Protein AF-A0A524GWL9-F1 (afdb_monomer)

Nearest PDB structures (foldseek):
  6wgg-assembly1_3  TM=7.151E-01  e=1.276E+00  Saccharomyces cerevisiae
  6wgf-assembly1_3  TM=7.151E-01  e=1.345E+00  Saccharomyces cerevisiae
  8w0i-assembly1_5  TM=7.642E-01  e=2.171E+00  Homo sapiens
  6wgi-assembly1_3  TM=7.558E-01  e=2.171E+00  Saccharomyces cerevisiae

Structure (mmCIF, N/CA/C/O backbone):
data_AF-A0A524GWL9-F1
#
_entry.id   AF-A0A524GWL9-F1
#
loop_
_atom_site.group_PDB
_atom_site.id
_atom_site.type_symbol
_atom_site.label_atom_id
_atom_site.label_alt_id
_atom_site.label_comp_id
_atom_site.label_asym_id
_atom_site.label_entity_id
_atom_site.label_seq_id
_atom_site.pdbx_PDB_ins_code
_atom_site.Cartn_x
_atom_site.Cartn_y
_atom_site.Cartn_z
_atom_site.occupancy
_atom_site.B_iso_or_equiv
_atom_site.auth_seq_id
_atom_site.auth_comp_id
_atom_site.auth_asym_id
_atom_site.auth_atom_id
_atom_site.pdbx_PDB_model_num
ATOM 1 N N . ALA A 1 1 ? -15.960 -30.556 6.647 1.00 45.06 1 ALA A N 1
ATOM 2 C CA . ALA A 1 1 ? -14.842 -29.707 6.201 1.00 45.06 1 ALA A CA 1
ATOM 3 C C . ALA A 1 1 ? -13.946 -29.488 7.407 1.00 45.06 1 ALA A C 1
ATOM 5 O O . ALA A 1 1 ? -14.446 -29.008 8.416 1.00 45.06 1 ALA A O 1
ATOM 6 N N . GLY A 1 2 ? -12.706 -29.973 7.360 1.00 48.28 2 GLY A N 1
ATOM 7 C CA . GLY A 1 2 ? -11.729 -29.783 8.430 1.00 48.28 2 GLY A CA 1
ATOM 8 C C . GLY A 1 2 ? -10.770 -28.683 8.008 1.00 48.28 2 GLY A C 1
ATOM 9 O O . GLY A 1 2 ? -9.954 -28.924 7.128 1.00 48.28 2 GLY A O 1
ATOM 10 N N . GLY A 1 3 ? -10.935 -27.485 8.565 1.00 59.56 3 GLY A N 1
ATOM 11 C CA . GLY A 1 3 ? -9.922 -26.434 8.481 1.00 59.56 3 GLY A CA 1
ATOM 12 C C . GLY A 1 3 ? -8.894 -26.620 9.594 1.00 59.56 3 GLY A C 1
ATOM 13 O O . GLY A 1 3 ? -9.211 -27.194 10.641 1.00 59.56 3 GLY A O 1
ATOM 14 N N . ILE A 1 4 ? -7.668 -26.156 9.369 1.00 69.75 4 ILE A N 1
ATOM 15 C CA . ILE A 1 4 ? -6.637 -26.112 10.410 1.00 69.75 4 ILE A CA 1
ATOM 16 C C . ILE A 1 4 ? -6.851 -24.827 11.221 1.00 69.75 4 ILE A C 1
ATOM 18 O O . ILE A 1 4 ? -7.102 -23.763 10.660 1.00 69.75 4 ILE A O 1
ATOM 22 N N . ALA A 1 5 ? -6.793 -24.922 12.551 1.00 75.00 5 ALA A N 1
ATOM 23 C CA . ALA A 1 5 ? -7.019 -23.764 13.417 1.00 75.00 5 ALA A CA 1
ATOM 24 C C . ALA A 1 5 ? -5.865 -22.747 13.353 1.00 75.00 5 ALA A C 1
ATOM 26 O O . ALA A 1 5 ? -6.117 -21.552 13.421 1.00 75.00 5 ALA A O 1
ATOM 27 N N . GLY A 1 6 ? -4.623 -23.205 13.179 1.00 75.75 6 GLY A N 1
ATOM 28 C CA . GLY A 1 6 ? -3.481 -22.325 12.954 1.00 75.75 6 GLY A CA 1
ATOM 29 C C . GLY A 1 6 ? -2.176 -23.070 12.674 1.00 75.75 6 GLY A C 1
ATOM 30 O O . GLY A 1 6 ? -2.097 -24.281 12.902 1.00 75.75 6 GLY A O 1
ATOM 31 N N . ILE A 1 7 ? -1.175 -22.341 12.181 1.00 76.12 7 ILE A N 1
ATOM 32 C CA . ILE A 1 7 ? 0.220 -22.783 12.022 1.00 76.12 7 ILE A CA 1
ATOM 33 C C . ILE A 1 7 ? 1.121 -21.815 12.794 1.00 76.12 7 ILE A C 1
ATOM 35 O O . ILE A 1 7 ? 0.947 -20.612 12.654 1.00 76.12 7 ILE A O 1
ATOM 39 N N . ASP A 1 8 ? 2.078 -22.350 13.554 1.00 82.56 8 ASP A N 1
ATOM 40 C CA . ASP A 1 8 ? 3.197 -21.612 14.156 1.00 82.56 8 ASP A CA 1
ATOM 41 C C . ASP A 1 8 ? 4.505 -22.216 13.616 1.00 82.56 8 ASP A C 1
ATOM 43 O O . ASP A 1 8 ? 4.741 -23.423 13.776 1.00 82.56 8 ASP A O 1
ATOM 47 N N . ALA A 1 9 ? 5.307 -21.428 12.895 1.00 71.25 9 ALA A N 1
ATOM 48 C CA . ALA A 1 9 ? 6.538 -21.908 12.267 1.00 71.25 9 ALA A CA 1
ATOM 49 C C . ALA A 1 9 ? 7.628 -20.831 12.149 1.00 71.25 9 ALA A C 1
ATOM 51 O O . ALA A 1 9 ? 7.369 -19.697 11.772 1.00 71.25 9 ALA A O 1
ATOM 52 N N . GLY A 1 10 ? 8.898 -21.201 12.353 1.00 77.75 10 GLY A N 1
ATOM 53 C CA . GLY A 1 10 ? 10.014 -20.268 12.181 1.00 77.75 10 GLY A CA 1
ATOM 54 C C . GLY A 1 10 ? 11.280 -20.897 11.610 1.00 77.75 10 GLY A C 1
ATOM 55 O O . GLY A 1 10 ? 11.575 -22.065 11.866 1.00 77.75 10 GLY A O 1
ATOM 56 N N . GLY A 1 11 ? 12.035 -20.117 10.831 1.00 67.25 11 GLY A N 1
ATOM 57 C CA . GLY A 1 11 ? 13.330 -20.521 10.270 1.00 67.25 11 GLY A CA 1
ATOM 58 C C . GLY A 1 11 ? 13.252 -21.620 9.206 1.00 67.25 11 GLY A C 1
ATOM 59 O O . GLY A 1 11 ? 14.160 -22.446 9.107 1.00 67.25 11 GLY A O 1
ATOM 60 N N . ILE A 1 12 ? 12.170 -21.661 8.426 1.00 66.56 12 ILE A N 1
ATOM 61 C CA . ILE A 1 12 ? 11.964 -22.643 7.353 1.00 66.56 12 ILE A CA 1
ATOM 62 C C . ILE A 1 12 ? 11.965 -21.974 5.976 1.00 66.56 12 ILE A C 1
ATOM 64 O O . ILE A 1 12 ? 11.707 -20.782 5.837 1.00 66.56 12 ILE A O 1
ATOM 68 N N . ALA A 1 13 ? 12.271 -22.753 4.936 1.00 68.56 13 ALA A N 1
ATOM 69 C CA . ALA A 1 13 ? 12.365 -22.232 3.572 1.00 68.56 13 ALA A CA 1
ATOM 70 C C . ALA A 1 13 ? 11.012 -21.738 3.033 1.00 68.56 13 ALA A C 1
ATOM 72 O O . ALA A 1 13 ? 10.976 -20.758 2.298 1.00 68.56 13 ALA A O 1
ATOM 73 N N . GLY A 1 14 ? 9.903 -22.370 3.419 1.00 67.12 14 GLY A N 1
ATOM 74 C CA . GLY A 1 14 ? 8.579 -21.869 3.078 1.00 67.12 14 GLY A CA 1
ATOM 75 C C . GLY A 1 14 ? 7.432 -22.653 3.699 1.00 67.12 14 GLY A C 1
ATOM 76 O O . GLY A 1 14 ? 7.650 -23.724 4.270 1.00 67.12 14 GLY A O 1
ATOM 77 N N . ILE A 1 15 ? 6.225 -22.102 3.581 1.00 68.94 15 ILE A N 1
ATOM 78 C CA . ILE A 1 15 ? 4.954 -22.705 4.013 1.00 68.94 15 ILE A CA 1
ATOM 79 C C . ILE A 1 15 ? 4.033 -22.789 2.793 1.00 68.94 15 ILE A C 1
ATOM 81 O O . ILE A 1 15 ? 3.910 -21.799 2.089 1.00 68.94 15 ILE A O 1
ATOM 85 N N . ASP A 1 16 ? 3.388 -23.936 2.568 1.00 74.56 16 ASP A N 1
ATOM 86 C CA . ASP A 1 16 ? 2.282 -24.105 1.609 1.00 74.56 16 ASP A CA 1
ATOM 87 C C . ASP A 1 16 ? 1.044 -24.577 2.390 1.00 74.56 16 ASP A C 1
ATOM 89 O O . ASP A 1 16 ? 1.072 -25.650 3.009 1.00 74.56 16 ASP A O 1
ATOM 93 N N . ALA A 1 17 ? -0.001 -23.745 2.465 1.00 68.38 17 ALA A N 1
ATOM 94 C CA . ALA A 1 17 ? -1.140 -23.979 3.353 1.00 68.38 17 ALA A CA 1
ATOM 95 C C . ALA A 1 17 ? -2.477 -23.401 2.851 1.00 68.38 17 ALA A C 1
ATOM 97 O O . ALA A 1 17 ? -2.569 -22.246 2.456 1.00 68.38 17 ALA A O 1
ATOM 98 N N . GLY A 1 18 ? -3.576 -24.159 2.967 1.00 71.44 18 GLY A N 1
ATOM 99 C CA . GLY A 1 18 ? -4.913 -23.686 2.583 1.00 71.44 18 GLY A CA 1
ATOM 100 C C . GLY A 1 18 ? -6.014 -23.988 3.600 1.00 71.44 18 GLY A C 1
ATOM 101 O O . GLY A 1 18 ? -5.996 -25.028 4.258 1.00 71.44 18 GLY A O 1
ATOM 102 N N . GLY A 1 19 ? -6.997 -23.089 3.716 1.00 65.12 19 GLY A N 1
ATOM 103 C CA . GLY A 1 19 ? -8.165 -23.248 4.590 1.00 65.12 19 GLY A CA 1
ATOM 104 C C . GLY A 1 19 ? -7.829 -23.197 6.083 1.00 65.12 19 GLY A C 1
ATOM 105 O O . GLY A 1 19 ? -8.310 -24.036 6.854 1.00 65.12 19 GLY A O 1
ATOM 106 N N . ILE A 1 20 ? -6.984 -22.244 6.482 1.00 67.31 20 ILE A N 1
ATOM 107 C CA . ILE A 1 20 ? -6.494 -22.082 7.859 1.00 67.31 20 ILE A CA 1
ATOM 108 C C . ILE A 1 20 ? -7.018 -20.776 8.455 1.00 67.31 20 ILE A C 1
ATOM 110 O O . ILE A 1 20 ? -7.105 -19.767 7.763 1.00 67.31 20 ILE A O 1
ATOM 114 N N . ALA A 1 21 ? -7.367 -20.765 9.743 1.00 64.25 21 ALA A N 1
ATOM 115 C CA . ALA A 1 21 ? -7.807 -19.522 10.381 1.00 64.25 21 ALA A CA 1
ATOM 116 C C . ALA A 1 21 ? -6.659 -18.507 10.563 1.00 64.25 21 ALA A C 1
ATOM 118 O O . ALA A 1 21 ? -6.892 -17.321 10.368 1.00 64.25 21 ALA A O 1
ATOM 119 N N . GLY A 1 22 ? -5.427 -18.945 10.849 1.00 64.19 22 GLY A N 1
ATOM 120 C CA . GLY A 1 22 ? -4.265 -18.053 10.826 1.00 64.19 22 GLY A CA 1
ATOM 121 C C . GLY A 1 22 ? -2.897 -18.739 10.737 1.00 64.19 22 GLY A C 1
ATOM 122 O O . GLY A 1 22 ? -2.769 -19.925 11.039 1.00 64.19 22 GLY A O 1
ATOM 123 N N . ILE A 1 23 ? -1.874 -17.991 10.322 1.00 68.50 23 ILE A N 1
ATOM 124 C CA . ILE A 1 23 ? -0.456 -18.388 10.382 1.00 68.50 23 ILE A CA 1
ATOM 125 C C . ILE A 1 23 ? 0.282 -17.364 11.245 1.00 68.50 23 ILE A C 1
ATOM 127 O O . ILE A 1 23 ? 0.113 -16.178 11.010 1.00 68.50 23 ILE A O 1
ATOM 131 N N . ASP A 1 24 ? 1.093 -17.818 12.193 1.00 70.94 24 ASP A N 1
ATOM 132 C CA . ASP A 1 24 ? 2.118 -17.025 12.877 1.00 70.94 24 ASP A CA 1
ATOM 133 C C . ASP A 1 24 ? 3.487 -17.577 12.453 1.00 70.94 24 ASP A C 1
ATOM 135 O O . ASP A 1 24 ? 3.746 -18.778 12.595 1.00 70.94 24 ASP A O 1
ATOM 139 N N . ALA A 1 25 ? 4.332 -16.764 11.816 1.00 67.12 25 ALA A N 1
ATOM 140 C CA . ALA A 1 25 ? 5.608 -17.247 11.316 1.00 67.12 25 ALA A CA 1
ATOM 141 C C . ALA A 1 25 ? 6.761 -16.236 11.341 1.00 67.12 25 ALA A C 1
ATOM 143 O O . ALA A 1 25 ? 6.595 -15.046 11.112 1.00 67.12 25 ALA A O 1
ATOM 144 N N . GLY A 1 26 ? 7.988 -16.720 11.559 1.00 64.31 26 GLY A N 1
ATOM 145 C CA . GLY A 1 26 ? 9.185 -15.873 11.664 1.00 64.31 26 GLY A CA 1
ATOM 146 C C . GLY A 1 26 ? 10.377 -16.367 10.842 1.00 64.31 26 GLY A C 1
ATOM 147 O O . GLY A 1 26 ? 10.786 -17.520 10.958 1.00 64.31 26 GLY A O 1
ATOM 148 N N . GLY A 1 27 ? 10.997 -15.498 10.042 1.00 53.97 27 GLY A N 1
ATOM 149 C CA . GLY A 1 27 ? 12.204 -15.820 9.273 1.00 53.97 27 GLY A CA 1
ATOM 150 C C . GLY A 1 27 ? 11.964 -16.880 8.196 1.00 53.97 27 GLY A C 1
ATOM 151 O O . GLY A 1 27 ? 12.718 -17.851 8.102 1.00 53.97 27 GLY A O 1
ATOM 152 N N . ILE A 1 28 ? 10.888 -16.718 7.425 1.00 60.03 28 ILE A N 1
ATOM 153 C CA . ILE A 1 28 ? 10.483 -17.618 6.337 1.00 60.03 28 ILE A CA 1
ATOM 154 C C . ILE A 1 28 ? 10.878 -16.998 4.993 1.00 60.03 28 ILE A C 1
ATOM 156 O O . ILE A 1 28 ? 10.664 -15.807 4.780 1.00 60.03 28 ILE A O 1
ATOM 160 N N . ALA A 1 29 ? 11.409 -17.778 4.046 1.00 51.50 29 ALA A N 1
ATOM 161 C CA . ALA A 1 29 ? 11.727 -17.216 2.726 1.00 51.50 29 ALA A CA 1
ATOM 162 C C . ALA A 1 29 ? 10.469 -16.962 1.870 1.00 51.50 29 ALA A C 1
ATOM 164 O O . ALA A 1 29 ? 10.445 -15.992 1.115 1.00 51.50 29 ALA A O 1
ATOM 165 N N . GLY A 1 30 ? 9.414 -17.772 2.018 1.00 57.38 30 GLY A N 1
ATOM 166 C CA . GLY A 1 30 ? 8.109 -17.481 1.422 1.0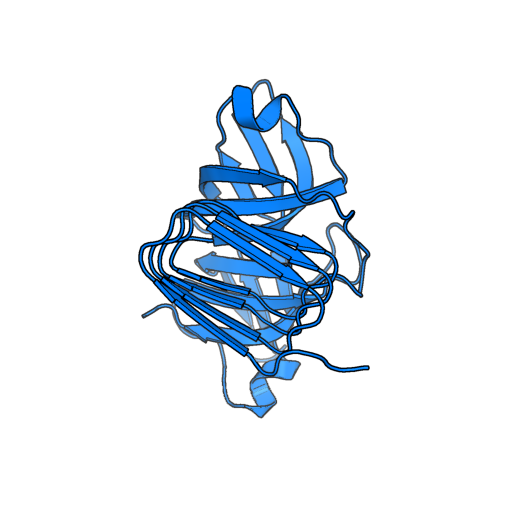0 57.38 30 GLY A CA 1
ATOM 167 C C . GLY A 1 30 ? 6.919 -18.250 2.013 1.00 57.38 30 GLY A C 1
ATOM 168 O O . GLY A 1 30 ? 7.082 -19.363 2.506 1.00 57.38 30 GLY A O 1
ATOM 169 N N . ILE A 1 31 ? 5.717 -17.680 1.944 1.00 62.72 31 ILE A N 1
ATOM 170 C CA . ILE A 1 31 ? 4.451 -18.380 2.236 1.00 62.72 31 ILE A CA 1
ATOM 171 C C . ILE A 1 31 ? 3.621 -18.439 0.951 1.00 62.72 31 ILE A C 1
ATOM 173 O O . ILE A 1 31 ? 3.399 -17.392 0.359 1.00 62.72 31 ILE A O 1
ATOM 177 N N . ASP A 1 32 ? 3.167 -19.626 0.549 1.00 64.19 32 ASP A N 1
ATOM 178 C CA . ASP A 1 32 ? 2.094 -19.847 -0.428 1.00 64.19 32 ASP A CA 1
ATOM 179 C C . ASP A 1 32 ? 0.817 -20.252 0.331 1.00 64.19 32 ASP A C 1
ATOM 181 O O . ASP A 1 32 ? 0.823 -21.243 1.069 1.00 64.19 32 ASP A O 1
ATOM 185 N N . ALA A 1 33 ? -0.259 -19.463 0.255 1.00 63.00 33 ALA A N 1
ATOM 186 C CA . ALA A 1 33 ? -1.454 -19.743 1.046 1.00 63.00 33 ALA A CA 1
ATOM 187 C C . ALA A 1 33 ? -2.809 -19.411 0.404 1.00 63.00 33 ALA A C 1
ATOM 189 O O . ALA A 1 33 ? -3.006 -18.363 -0.195 1.00 63.00 33 ALA A O 1
ATOM 190 N N . GLY A 1 34 ? -3.816 -20.270 0.604 1.00 59.28 34 GLY A N 1
ATOM 191 C CA . GLY A 1 34 ? -5.164 -20.100 0.037 1.00 59.28 34 GLY A CA 1
ATOM 192 C C . GLY A 1 34 ? -6.299 -20.129 1.068 1.00 59.28 34 GLY A C 1
ATOM 193 O O . GLY A 1 34 ? -6.514 -21.140 1.729 1.00 59.28 34 GLY A O 1
ATOM 194 N N . GLY A 1 35 ? -7.097 -19.066 1.164 1.00 53.53 35 GLY A N 1
ATOM 195 C CA . GLY A 1 35 ? -8.269 -18.973 2.040 1.00 53.53 35 GLY A CA 1
ATOM 196 C C . GLY A 1 35 ? -7.895 -18.915 3.519 1.00 53.53 35 GLY A C 1
ATOM 197 O O . GLY A 1 35 ? -8.372 -19.744 4.298 1.00 53.53 35 GLY A O 1
ATOM 198 N N . ILE A 1 36 ? -7.017 -17.976 3.883 1.00 59.44 36 ILE A N 1
ATOM 199 C CA . ILE A 1 36 ? -6.520 -17.797 5.251 1.00 59.44 36 ILE A CA 1
ATOM 200 C C . ILE A 1 36 ? -7.107 -16.541 5.893 1.00 59.44 36 ILE A C 1
ATOM 202 O O . ILE A 1 36 ? -7.117 -15.481 5.287 1.00 59.44 36 ILE A O 1
ATOM 206 N N . ALA A 1 37 ? -7.598 -16.626 7.130 1.00 50.38 37 ALA A N 1
ATOM 207 C CA . ALA A 1 37 ? -8.210 -15.462 7.779 1.00 50.38 37 ALA A CA 1
ATOM 208 C C . ALA A 1 37 ? -7.204 -14.490 8.430 1.00 50.38 37 ALA A C 1
ATOM 210 O O . ALA A 1 37 ? -7.637 -13.446 8.886 1.00 50.38 37 ALA A O 1
ATOM 211 N N . GLY A 1 38 ? -5.900 -14.791 8.451 1.00 56.06 38 GLY A N 1
ATOM 212 C CA . GLY A 1 38 ? -4.840 -13.845 8.825 1.00 56.06 38 GLY A CA 1
ATOM 213 C C . GLY A 1 38 ? -3.430 -14.458 8.823 1.00 56.06 38 GLY A C 1
ATOM 214 O O . GLY A 1 38 ? -3.274 -15.653 9.070 1.00 56.06 38 GLY A O 1
ATOM 215 N N . ILE A 1 39 ? -2.399 -13.660 8.543 1.00 61.34 39 ILE A N 1
ATOM 216 C CA . ILE A 1 39 ? -0.982 -14.037 8.687 1.00 61.34 39 ILE A CA 1
ATOM 217 C C . ILE A 1 39 ? -0.279 -13.001 9.570 1.00 61.34 39 ILE A C 1
ATOM 219 O O . ILE A 1 39 ? -0.293 -11.824 9.227 1.00 61.34 39 ILE A O 1
ATOM 223 N N . ASP A 1 40 ? 0.354 -13.444 10.653 1.00 61.09 40 ASP A N 1
ATOM 224 C CA . ASP A 1 40 ? 1.369 -12.712 11.417 1.00 61.09 40 ASP A CA 1
ATOM 225 C C . ASP A 1 40 ? 2.754 -13.260 11.027 1.00 61.09 40 ASP A C 1
ATOM 227 O O . ASP A 1 40 ? 2.962 -14.472 10.975 1.00 61.09 40 ASP A O 1
ATOM 231 N N . ALA A 1 41 ? 3.667 -12.391 10.603 1.00 61.03 41 ALA A N 1
ATOM 232 C CA . ALA A 1 41 ? 4.843 -12.758 9.824 1.00 61.03 41 ALA A CA 1
ATOM 233 C C . ALA A 1 41 ? 6.063 -11.852 10.079 1.00 61.03 41 ALA A C 1
ATOM 235 O O . ALA A 1 41 ? 6.247 -10.823 9.435 1.00 61.03 41 ALA A O 1
ATOM 236 N N . GLY A 1 42 ? 7.001 -12.246 10.937 1.00 56.28 42 GLY A N 1
ATOM 237 C CA . GLY A 1 42 ? 8.250 -11.500 11.136 1.00 56.28 42 GLY A CA 1
ATOM 238 C C . GLY A 1 42 ? 9.337 -11.854 10.114 1.00 56.28 42 GLY A C 1
ATOM 239 O O . GLY A 1 42 ? 9.824 -12.980 10.112 1.00 56.28 42 GLY A O 1
ATOM 240 N N . GLY A 1 43 ? 9.807 -10.907 9.292 1.00 50.41 43 GLY A N 1
ATOM 241 C CA . GLY A 1 43 ? 10.992 -11.104 8.442 1.00 50.41 43 GLY A CA 1
ATOM 242 C C . GLY A 1 43 ? 10.793 -12.122 7.316 1.00 50.41 43 GLY A C 1
ATOM 243 O O . GLY A 1 43 ? 11.629 -13.011 7.135 1.00 50.41 43 GLY A O 1
ATOM 244 N N . ILE A 1 44 ? 9.676 -12.014 6.591 1.00 55.41 44 ILE A N 1
ATOM 245 C CA . ILE A 1 44 ? 9.336 -12.896 5.467 1.00 55.41 44 ILE A CA 1
ATOM 246 C C . ILE A 1 44 ? 9.685 -12.242 4.131 1.00 55.41 44 ILE A C 1
ATOM 248 O O . ILE A 1 44 ? 9.219 -11.143 3.862 1.00 55.41 44 ILE A O 1
ATOM 252 N N . ALA A 1 45 ? 10.441 -12.946 3.276 1.00 44.72 45 ALA A N 1
ATOM 253 C CA . ALA A 1 45 ? 10.905 -12.428 1.982 1.00 44.72 45 ALA A CA 1
ATOM 254 C C . ALA A 1 45 ? 9.865 -12.512 0.838 1.00 44.72 45 ALA A C 1
ATOM 256 O O . ALA A 1 45 ? 10.088 -11.943 -0.233 1.00 44.72 45 ALA A O 1
ATOM 257 N N . GLY A 1 46 ? 8.700 -13.131 1.056 1.00 49.25 46 GLY A N 1
ATOM 258 C CA . GLY A 1 46 ? 7.562 -13.096 0.130 1.00 49.25 46 GLY A CA 1
ATOM 259 C C . GLY A 1 46 ? 6.314 -13.820 0.652 1.00 49.25 46 GLY A C 1
ATOM 260 O O . GLY A 1 46 ? 6.417 -14.809 1.368 1.00 49.25 46 GLY A O 1
ATOM 261 N N . ILE A 1 47 ? 5.123 -13.346 0.289 1.00 53.94 47 ILE A N 1
ATOM 262 C CA . ILE A 1 47 ? 3.846 -14.020 0.570 1.00 53.94 47 ILE A CA 1
ATOM 263 C C . ILE A 1 47 ? 3.075 -14.066 -0.753 1.00 53.94 47 ILE A C 1
ATOM 265 O O . ILE A 1 47 ? 2.701 -13.016 -1.267 1.00 53.94 47 ILE A O 1
ATOM 269 N N . ASP A 1 48 ? 2.870 -15.256 -1.312 1.00 54.78 48 ASP A N 1
ATOM 270 C CA . ASP A 1 48 ? 1.910 -15.516 -2.385 1.00 54.78 48 ASP A CA 1
ATOM 271 C 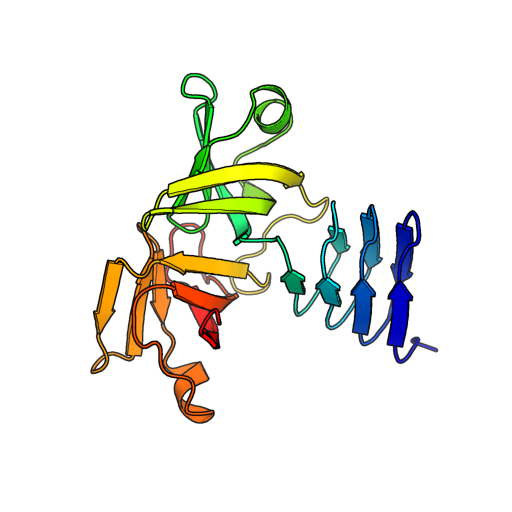C . ASP A 1 48 ? 0.647 -16.062 -1.726 1.00 54.78 48 ASP A C 1
ATOM 273 O O . ASP A 1 48 ? 0.676 -17.110 -1.091 1.00 54.78 48 ASP A O 1
ATOM 277 N N . ALA A 1 49 ? -0.457 -15.323 -1.763 1.00 54.72 49 A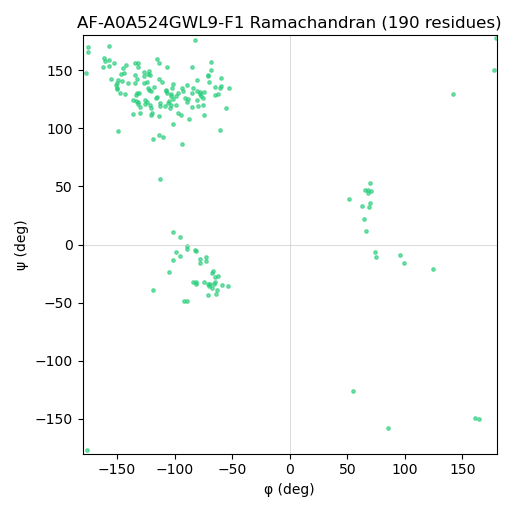LA A N 1
ATOM 278 C CA . ALA A 1 49 ? -1.658 -15.827 -1.127 1.00 54.72 49 ALA A CA 1
ATOM 279 C C . ALA A 1 49 ? -2.960 -15.369 -1.767 1.00 54.72 49 ALA A C 1
ATOM 281 O O . ALA A 1 49 ? -3.138 -14.203 -2.123 1.00 54.72 49 ALA A O 1
ATOM 282 N N . GLY A 1 50 ? -3.905 -16.303 -1.862 1.00 46.75 50 GLY A N 1
ATOM 283 C CA . GLY A 1 50 ? -5.262 -16.052 -2.317 1.00 46.75 50 GLY A CA 1
ATOM 284 C C . GLY A 1 50 ? -6.255 -15.999 -1.165 1.00 46.75 50 GLY A C 1
ATOM 285 O O . GLY A 1 50 ? -6.349 -16.936 -0.383 1.00 46.75 50 GLY A O 1
ATOM 286 N N . GLY A 1 51 ? -7.055 -14.933 -1.083 1.00 45.81 51 GLY A N 1
ATOM 287 C CA . GLY A 1 51 ? -8.164 -14.838 -0.127 1.00 45.81 51 GLY A CA 1
ATOM 288 C C . GLY A 1 51 ? -7.727 -14.687 1.331 1.00 45.81 51 GLY A C 1
ATOM 289 O O . GLY A 1 51 ? -8.264 -15.391 2.187 1.00 45.81 51 GLY A O 1
ATOM 290 N N . ILE A 1 52 ? -6.762 -13.796 1.591 1.00 52.41 52 ILE A N 1
ATOM 291 C CA . ILE A 1 52 ? -6.337 -13.438 2.949 1.00 52.41 52 ILE A CA 1
ATOM 292 C C . ILE A 1 52 ? -7.148 -12.268 3.517 1.00 52.41 52 ILE A C 1
ATOM 294 O O . ILE A 1 52 ? -7.390 -11.293 2.809 1.00 52.41 52 ILE A O 1
ATOM 298 N N . ALA A 1 53 ? -7.539 -12.375 4.791 1.00 42.53 53 ALA A N 1
ATOM 299 C CA . ALA A 1 53 ? -8.164 -11.309 5.583 1.00 42.53 53 ALA A CA 1
ATOM 300 C C . ALA A 1 53 ? -7.242 -10.837 6.733 1.00 42.53 53 ALA A C 1
ATOM 302 O O . ALA A 1 53 ? -7.607 -10.909 7.899 1.00 42.53 53 ALA A O 1
ATOM 303 N N . GLY A 1 54 ? -6.021 -10.412 6.408 1.00 47.69 54 GLY A N 1
ATOM 304 C CA . GLY A 1 54 ? -5.108 -9.743 7.340 1.00 47.69 54 GLY A CA 1
ATOM 305 C C . GLY A 1 54 ? -3.662 -10.178 7.138 1.00 47.69 54 GLY A C 1
ATOM 306 O O . GLY A 1 54 ? -3.379 -11.373 7.105 1.00 47.69 54 GLY A O 1
ATOM 307 N N . ILE A 1 55 ? -2.739 -9.222 7.016 1.00 53.75 55 ILE A N 1
ATOM 308 C CA . ILE A 1 55 ? -1.288 -9.466 7.018 1.00 53.75 55 ILE A CA 1
ATOM 309 C C . ILE A 1 55 ? -0.659 -8.506 8.028 1.00 53.75 55 ILE A C 1
ATOM 311 O O . ILE A 1 55 ? -0.747 -7.296 7.842 1.00 53.75 55 ILE A O 1
ATOM 315 N N . ASP A 1 56 ? -0.025 -9.041 9.065 1.00 54.34 56 ASP A N 1
ATOM 316 C CA . ASP A 1 56 ? 0.842 -8.324 9.999 1.00 54.34 56 ASP A CA 1
ATOM 317 C C . ASP A 1 56 ? 2.271 -8.809 9.733 1.00 54.34 56 ASP A C 1
ATOM 319 O O . ASP A 1 56 ? 2.652 -9.888 10.166 1.00 54.34 56 ASP A O 1
ATOM 323 N N . ALA A 1 57 ? 3.018 -8.114 8.868 1.00 54.12 57 ALA A N 1
ATOM 324 C CA . ALA A 1 57 ? 4.315 -8.597 8.401 1.00 54.12 57 ALA A CA 1
ATOM 325 C C . ALA A 1 57 ? 5.448 -7.624 8.734 1.00 54.12 57 ALA A C 1
ATOM 327 O O . ALA A 1 57 ? 5.568 -6.559 8.126 1.00 54.12 57 ALA A O 1
ATOM 328 N N . GLY A 1 58 ? 6.340 -8.022 9.644 1.00 54.22 58 GLY A N 1
ATOM 329 C CA . GLY A 1 58 ? 7.580 -7.308 9.927 1.00 54.22 58 GLY A CA 1
ATOM 330 C C . GLY A 1 58 ? 8.456 -7.245 8.675 1.00 54.22 58 GLY A C 1
ATOM 331 O O . GLY A 1 58 ? 9.143 -8.213 8.352 1.00 54.22 58 GLY A O 1
ATOM 332 N N . GLY A 1 59 ? 8.418 -6.114 7.966 1.00 66.69 59 GLY A N 1
ATOM 333 C CA . GLY A 1 59 ? 9.200 -5.845 6.754 1.00 66.69 59 GLY A CA 1
ATOM 334 C C . GLY A 1 59 ? 8.368 -5.450 5.532 1.00 66.69 59 GLY A C 1
ATOM 335 O O . GLY A 1 59 ? 8.901 -4.798 4.633 1.00 66.69 59 GLY A O 1
ATOM 336 N N . VAL A 1 60 ? 7.070 -5.773 5.501 1.00 78.06 60 VAL A N 1
ATOM 337 C CA . VAL A 1 60 ? 6.161 -5.235 4.480 1.00 78.06 60 VAL A CA 1
ATOM 338 C C . VAL A 1 60 ? 5.810 -3.808 4.881 1.00 78.06 60 VAL A C 1
ATOM 340 O O . VAL A 1 60 ? 5.424 -3.551 6.015 1.00 78.06 60 VAL A O 1
ATOM 343 N N . THR A 1 61 ? 5.958 -2.863 3.961 1.00 89.19 61 THR A N 1
ATOM 344 C CA . THR A 1 61 ? 5.592 -1.455 4.189 1.00 89.19 61 THR A CA 1
ATOM 345 C C . THR A 1 61 ? 4.295 -1.087 3.485 1.00 89.19 61 THR A C 1
ATOM 347 O O . THR A 1 61 ? 3.614 -0.155 3.898 1.00 89.19 61 THR A O 1
ATOM 350 N N . LEU A 1 62 ? 3.926 -1.824 2.438 1.00 92.06 62 LEU A N 1
ATOM 351 C CA . LEU A 1 62 ? 2.755 -1.550 1.617 1.00 92.06 62 LEU A CA 1
ATOM 352 C C . LEU A 1 62 ? 2.208 -2.859 1.051 1.00 92.06 62 LEU A C 1
ATOM 354 O O . LEU A 1 62 ? 2.970 -3.655 0.509 1.00 92.06 62 LEU A O 1
ATOM 358 N N . ALA A 1 63 ? 0.894 -3.055 1.108 1.00 92.62 63 ALA A N 1
ATOM 359 C CA . ALA A 1 63 ? 0.185 -4.037 0.298 1.00 92.62 63 ALA A CA 1
ATOM 360 C C . ALA A 1 63 ? -1.046 -3.386 -0.342 1.00 92.62 63 ALA A C 1
ATOM 362 O O . ALA A 1 63 ? -1.922 -2.866 0.353 1.00 92.62 63 ALA A O 1
ATOM 363 N N . GLY A 1 64 ? -1.119 -3.383 -1.669 1.00 93.88 64 GLY A N 1
ATOM 364 C CA . GLY A 1 64 ? -2.188 -2.694 -2.380 1.00 93.88 64 GLY A CA 1
ATOM 365 C C . GLY A 1 64 ? -2.090 -2.788 -3.898 1.00 93.88 64 GLY A C 1
ATOM 366 O O . GLY A 1 64 ? -1.156 -3.385 -4.431 1.00 93.88 64 GLY A O 1
ATOM 367 N N . PRO A 1 65 ? -3.064 -2.212 -4.620 1.00 95.31 65 PRO A N 1
ATOM 368 C CA . PRO A 1 65 ? -3.047 -2.205 -6.073 1.00 95.31 65 PRO A CA 1
ATOM 369 C C . PRO A 1 65 ? -1.967 -1.278 -6.638 1.00 95.31 65 PRO A C 1
ATOM 371 O O . PRO A 1 65 ? -1.718 -0.195 -6.102 1.00 95.31 65 PRO A O 1
ATOM 374 N N . VAL A 1 66 ? -1.381 -1.662 -7.767 1.00 95.75 66 VAL A N 1
ATOM 375 C CA . VAL A 1 66 ? -0.500 -0.807 -8.568 1.00 95.75 66 VAL A CA 1
ATOM 376 C C . VAL A 1 66 ? -1.348 0.216 -9.316 1.00 95.75 66 VAL A C 1
ATOM 378 O O . VAL A 1 66 ? -2.084 -0.137 -10.235 1.00 95.75 66 VAL A O 1
ATOM 381 N N . ASP A 1 67 ? -1.231 1.484 -8.933 1.00 95.50 67 ASP A N 1
ATOM 382 C CA . ASP A 1 67 ? -1.979 2.612 -9.494 1.00 95.50 67 ASP A CA 1
ATOM 383 C C . ASP A 1 67 ? -1.307 3.164 -10.773 1.00 95.50 67 ASP A C 1
ATOM 385 O O . ASP A 1 67 ? -1.980 3.640 -11.690 1.00 95.50 67 ASP A O 1
ATOM 389 N N . SER A 1 68 ? 0.026 3.107 -10.865 1.00 96.75 68 SER A N 1
ATOM 390 C CA . SER A 1 68 ? 0.792 3.586 -12.026 1.00 96.75 68 SER A CA 1
ATOM 391 C C . SER A 1 68 ? 2.164 2.917 -12.117 1.00 96.75 68 SER A C 1
ATOM 393 O O . SER A 1 68 ? 2.679 2.420 -11.122 1.00 96.75 68 SER A O 1
ATOM 395 N N . ILE A 1 69 ? 2.777 2.902 -13.304 1.00 97.94 69 ILE A N 1
ATOM 396 C CA . ILE A 1 69 ? 4.137 2.380 -13.501 1.00 97.94 69 ILE A CA 1
ATOM 397 C C . ILE A 1 69 ? 4.910 3.340 -14.401 1.00 97.94 69 ILE A C 1
ATOM 399 O O . ILE A 1 69 ? 4.502 3.591 -15.536 1.00 97.94 69 ILE A O 1
ATOM 403 N N . ASP A 1 70 ? 6.059 3.809 -13.925 1.00 97.69 70 ASP A N 1
ATOM 404 C CA . ASP A 1 70 ? 7.035 4.557 -14.707 1.00 97.69 70 ASP A CA 1
ATOM 405 C C . ASP A 1 70 ? 8.361 3.791 -14.740 1.00 97.69 70 ASP A C 1
ATOM 407 O O . ASP A 1 70 ? 9.254 3.949 -13.903 1.00 97.69 70 ASP A O 1
ATOM 411 N N . ARG A 1 71 ? 8.491 2.941 -15.761 1.00 96.19 71 ARG A N 1
ATOM 412 C CA . ARG A 1 71 ? 9.695 2.129 -15.972 1.00 96.19 71 ARG A CA 1
ATOM 413 C C . ARG A 1 71 ? 10.910 2.971 -16.336 1.00 96.19 71 ARG A C 1
ATOM 415 O O . ARG A 1 71 ? 12.026 2.529 -16.110 1.00 96.19 71 ARG A O 1
ATOM 422 N N . VAL A 1 72 ? 10.729 4.167 -16.896 1.00 96.06 72 VAL A N 1
ATOM 423 C CA . VAL A 1 72 ? 11.865 5.025 -17.260 1.00 96.06 72 VAL A CA 1
ATOM 424 C C . VAL A 1 72 ? 12.517 5.573 -15.996 1.00 96.06 72 VAL A C 1
ATOM 426 O O . VAL A 1 72 ? 13.739 5.538 -15.877 1.00 96.06 72 VAL A O 1
ATOM 429 N N . ASN A 1 73 ? 11.699 6.012 -15.038 1.00 96.81 73 ASN A N 1
ATOM 430 C CA . ASN A 1 73 ? 12.172 6.564 -13.772 1.00 96.81 73 ASN A CA 1
ATOM 431 C C . ASN A 1 73 ? 12.375 5.512 -12.667 1.00 96.81 73 ASN A C 1
ATOM 433 O O . ASN A 1 73 ? 12.836 5.863 -11.585 1.00 96.81 73 ASN A O 1
ATOM 437 N N . GLY A 1 74 ? 12.083 4.233 -12.930 1.00 97.38 74 GLY A N 1
ATOM 438 C CA . GLY A 1 74 ? 12.305 3.149 -11.969 1.00 97.38 74 GLY A CA 1
ATOM 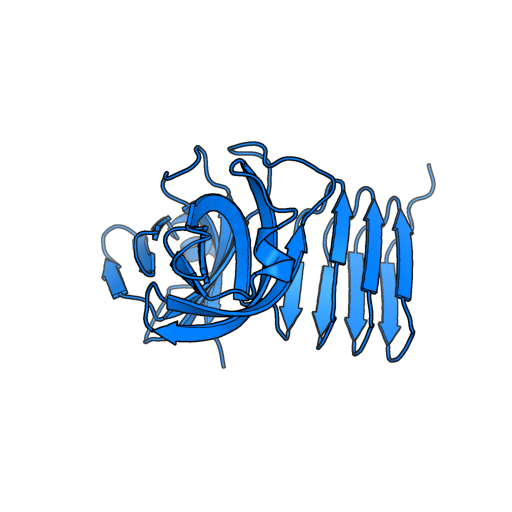439 C C . GLY A 1 74 ? 11.351 3.209 -10.776 1.00 97.38 74 GLY A C 1
ATOM 440 O O . GLY A 1 74 ? 11.748 2.918 -9.649 1.00 97.38 74 GLY A O 1
ATOM 441 N N . VAL A 1 75 ? 10.106 3.630 -11.008 1.00 98.06 75 VAL A N 1
ATOM 442 C CA . VAL A 1 75 ? 9.105 3.766 -9.946 1.00 98.06 75 VAL A CA 1
ATOM 443 C C . VAL A 1 75 ? 7.758 3.181 -10.350 1.00 98.06 75 VAL A C 1
ATOM 445 O O . VAL A 1 75 ? 7.409 3.117 -11.530 1.00 98.06 75 VAL A O 1
ATOM 448 N N . PHE A 1 76 ? 6.963 2.805 -9.357 1.00 98.19 76 PHE A N 1
ATOM 449 C CA . PHE A 1 76 ? 5.534 2.561 -9.522 1.00 98.19 76 PHE A CA 1
ATOM 450 C C . PHE A 1 76 ? 4.748 3.279 -8.424 1.00 98.19 76 PHE A C 1
ATOM 452 O O . PHE A 1 76 ? 5.267 3.551 -7.342 1.00 98.19 76 PHE A O 1
ATOM 459 N N . GLY A 1 77 ? 3.505 3.633 -8.727 1.00 97.81 77 GLY A N 1
ATOM 460 C CA . GLY A 1 77 ? 2.571 4.211 -7.774 1.00 97.81 77 GLY A CA 1
ATOM 461 C C . GLY A 1 77 ? 1.716 3.124 -7.138 1.00 97.81 77 GLY A C 1
ATOM 462 O O . GLY A 1 77 ? 1.192 2.265 -7.846 1.00 97.81 77 GLY A O 1
ATOM 463 N N . SER A 1 78 ? 1.539 3.167 -5.823 1.00 96.88 78 SER A N 1
ATOM 464 C CA . SER A 1 78 ? 0.564 2.328 -5.124 1.00 96.88 78 SER A CA 1
ATOM 465 C C . SER A 1 78 ? 0.155 2.974 -3.815 1.00 96.88 78 SER A C 1
ATOM 467 O O . SER A 1 78 ? 0.988 3.570 -3.137 1.00 96.88 78 SER A O 1
ATOM 469 N N . MET A 1 79 ? -1.123 2.863 -3.447 1.00 96.38 79 MET A N 1
ATOM 470 C CA . MET A 1 79 ? -1.632 3.356 -2.161 1.00 96.38 79 MET A CA 1
ATOM 471 C C . MET A 1 79 ? -1.233 4.819 -1.905 1.00 96.38 79 MET A C 1
ATOM 473 O O . MET A 1 79 ? -0.843 5.179 -0.799 1.00 96.38 79 MET A O 1
ATOM 477 N N . GLY A 1 80 ? -1.270 5.657 -2.949 1.00 96.38 80 GLY A N 1
ATOM 478 C CA . GLY A 1 80 ? -0.872 7.070 -2.881 1.00 96.38 80 GLY A CA 1
ATOM 479 C C . GLY A 1 80 ? 0.618 7.324 -2.604 1.00 96.38 80 GLY A C 1
ATOM 480 O O . GLY A 1 80 ? 0.993 8.456 -2.306 1.00 96.38 80 GLY A O 1
ATOM 481 N N . GLN A 1 81 ? 1.457 6.290 -2.680 1.00 97.69 81 GLN A N 1
ATOM 482 C CA . GLN A 1 81 ? 2.909 6.367 -2.547 1.00 97.69 81 GLN A CA 1
ATOM 483 C C . GLN A 1 81 ? 3.579 6.176 -3.906 1.00 97.69 81 GLN A C 1
ATOM 485 O O . GLN A 1 81 ? 3.068 5.471 -4.778 1.00 97.69 81 GLN A O 1
ATOM 490 N N . ILE A 1 82 ? 4.765 6.754 -4.049 1.00 97.88 82 ILE A N 1
ATOM 491 C CA . ILE A 1 82 ? 5.720 6.467 -5.111 1.00 97.88 82 ILE A CA 1
ATOM 492 C C . ILE A 1 82 ? 6.765 5.509 -4.541 1.00 97.88 82 ILE A C 1
ATOM 494 O O . ILE A 1 82 ? 7.473 5.827 -3.582 1.00 97.88 82 ILE A O 1
ATOM 498 N N . VAL A 1 83 ? 6.867 4.332 -5.145 1.00 98.19 83 VAL A N 1
ATOM 499 C CA . VAL A 1 83 ? 7.774 3.268 -4.727 1.00 98.19 83 VA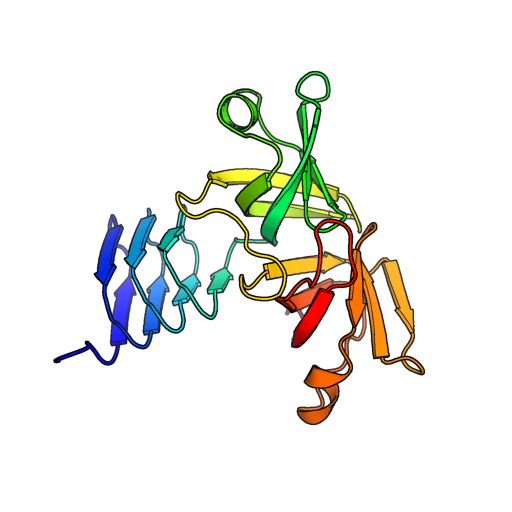L A CA 1
ATOM 500 C C . VAL A 1 83 ? 8.908 3.156 -5.738 1.00 98.19 83 VAL A C 1
ATOM 502 O O . VAL A 1 83 ? 8.673 2.884 -6.915 1.00 98.19 83 VAL A O 1
ATOM 505 N N . MET A 1 84 ? 10.143 3.361 -5.282 1.00 98.31 84 MET A N 1
ATOM 506 C CA . MET A 1 84 ? 11.350 3.113 -6.072 1.00 98.31 84 MET A CA 1
ATOM 507 C C . MET A 1 84 ? 11.615 1.613 -6.146 1.00 98.31 84 MET A C 1
ATOM 509 O O . MET A 1 84 ? 11.708 0.959 -5.109 1.00 98.31 84 MET A O 1
ATOM 513 N N . ALA A 1 85 ? 11.751 1.075 -7.357 1.00 96.38 85 ALA A N 1
ATOM 514 C CA . ALA A 1 85 ? 11.936 -0.351 -7.597 1.00 96.38 85 ALA A CA 1
ATOM 515 C C . ALA A 1 85 ? 12.915 -0.608 -8.752 1.00 96.38 85 ALA A C 1
ATOM 517 O O . ALA A 1 85 ? 13.093 0.213 -9.654 1.00 96.38 85 ALA A O 1
ATOM 518 N N . SER A 1 86 ? 13.560 -1.775 -8.737 1.00 95.12 86 SER A N 1
ATOM 519 C CA . SER A 1 86 ? 14.471 -2.176 -9.815 1.00 95.12 86 SER A CA 1
ATOM 520 C C . SER A 1 86 ? 13.724 -2.448 -11.130 1.00 95.12 86 SER A C 1
ATOM 522 O O . SER A 1 86 ? 12.541 -2.786 -11.134 1.00 95.12 86 SER A O 1
ATOM 524 N N . GLN A 1 87 ? 14.429 -2.364 -12.263 1.00 94.12 87 GLN A N 1
ATOM 525 C CA . GLN A 1 87 ? 13.841 -2.665 -13.577 1.00 94.12 87 GLN A CA 1
ATOM 526 C C . GLN A 1 87 ? 13.293 -4.090 -13.668 1.00 94.12 87 GLN A C 1
ATOM 528 O O . GLN A 1 87 ? 12.254 -4.307 -14.288 1.00 94.12 87 GLN A O 1
ATOM 533 N N . ASP A 1 88 ? 13.956 -5.043 -13.013 1.00 92.75 88 ASP A N 1
ATOM 534 C CA . ASP A 1 88 ? 13.522 -6.437 -13.002 1.00 92.75 88 ASP A CA 1
ATOM 535 C C . ASP A 1 88 ? 12.164 -6.580 -12.304 1.00 92.75 88 ASP A C 1
ATOM 537 O O . ASP A 1 88 ? 11.265 -7.216 -12.852 1.00 92.75 88 ASP A O 1
ATOM 541 N N . MET A 1 89 ? 11.960 -5.898 -11.169 1.00 93.06 89 MET A N 1
ATOM 542 C CA . MET A 1 89 ? 10.667 -5.870 -10.464 1.00 93.06 89 MET A CA 1
ATOM 543 C C . MET A 1 89 ? 9.557 -5.233 -11.311 1.00 93.06 89 MET A C 1
ATOM 545 O O . MET A 1 89 ? 8.422 -5.699 -11.309 1.00 93.06 89 MET A O 1
ATOM 549 N N . LEU A 1 90 ? 9.873 -4.171 -12.057 1.00 95.81 90 LEU A N 1
ATOM 550 C CA . LEU A 1 90 ? 8.900 -3.458 -12.893 1.00 95.81 90 LEU A CA 1
ATOM 551 C C . LEU A 1 90 ? 8.589 -4.176 -14.217 1.00 95.81 90 LEU A C 1
ATOM 553 O O . LEU A 1 90 ? 7.619 -3.828 -14.903 1.00 95.81 90 LEU A O 1
ATOM 557 N N . SER A 1 91 ? 9.426 -5.135 -14.619 1.00 92.06 91 SER A N 1
ATOM 558 C CA . SER A 1 91 ? 9.331 -5.800 -15.922 1.00 92.06 91 SER A CA 1
ATOM 559 C C . SER A 1 91 ? 8.082 -6.676 -16.050 1.00 92.06 91 SER A C 1
ATOM 561 O O . SER A 1 91 ? 7.450 -6.678 -17.106 1.00 92.06 91 SER A O 1
ATOM 563 N N . SER A 1 92 ? 7.695 -7.360 -14.970 1.00 84.44 92 SER A N 1
ATOM 564 C CA . SER A 1 92 ? 6.527 -8.246 -14.907 1.00 84.44 92 SER A CA 1
ATOM 565 C C . SER A 1 92 ? 5.262 -7.571 -14.368 1.00 84.44 92 SER A C 1
ATOM 567 O O . SER A 1 92 ? 4.188 -8.155 -14.461 1.00 84.44 92 SER A O 1
ATOM 569 N N . MET A 1 93 ? 5.374 -6.355 -13.829 1.00 93.19 93 MET A N 1
ATOM 570 C CA . MET A 1 93 ? 4.278 -5.646 -13.165 1.00 93.19 93 MET A CA 1
ATOM 571 C C . MET A 1 93 ? 3.327 -4.965 -14.159 1.00 93.19 93 MET A C 1
ATOM 573 O O . MET A 1 93 ? 3.760 -4.351 -15.140 1.00 93.19 93 MET A O 1
ATOM 577 N N . THR A 1 94 ? 2.032 -4.991 -13.860 1.00 93.75 94 THR A N 1
ATOM 578 C CA . THR A 1 94 ? 0.956 -4.324 -14.600 1.00 93.75 94 THR A CA 1
ATOM 579 C C . THR A 1 94 ? 0.120 -3.441 -13.669 1.00 93.75 94 THR A C 1
ATOM 581 O O . THR A 1 94 ? -0.032 -3.713 -12.482 1.00 93.75 94 THR A O 1
ATOM 584 N N . VAL A 1 95 ? -0.428 -2.340 -14.196 1.00 93.69 95 VAL A N 1
ATOM 585 C CA . VAL A 1 95 ? -1.384 -1.506 -13.445 1.00 93.69 95 VAL A CA 1
ATOM 586 C C . VAL A 1 95 ? -2.627 -2.340 -13.129 1.00 93.69 95 VAL A C 1
ATOM 588 O O . VAL A 1 95 ? -3.202 -2.949 -14.030 1.00 93.69 95 VAL A O 1
ATOM 591 N N . GLY A 1 96 ? -3.047 -2.342 -11.865 1.00 90.06 96 GLY A N 1
ATOM 592 C CA . GLY A 1 96 ? -4.131 -3.190 -11.360 1.00 90.06 96 GLY A CA 1
ATOM 593 C C . GLY A 1 96 ? -3.666 -4.454 -10.642 1.00 90.06 96 GLY A C 1
ATOM 594 O O . GLY A 1 96 ? -4.460 -5.030 -9.895 1.00 90.06 96 GLY A O 1
ATOM 595 N N . ASP A 1 97 ? -2.400 -4.847 -10.804 1.00 90.75 97 ASP A N 1
ATOM 596 C CA . ASP A 1 97 ? -1.818 -5.928 -10.015 1.00 90.75 97 ASP A CA 1
ATOM 597 C C . ASP A 1 97 ? -1.880 -5.580 -8.528 1.00 90.75 97 ASP A C 1
ATOM 599 O O . ASP A 1 97 ? -1.706 -4.421 -8.142 1.00 90.75 97 ASP A O 1
ATOM 603 N N . PHE A 1 98 ? -2.115 -6.580 -7.684 1.00 90.50 98 PHE A N 1
ATOM 604 C CA . PHE A 1 98 ? -1.977 -6.417 -6.244 1.00 90.50 98 PHE A CA 1
ATOM 605 C C . PHE A 1 98 ? -0.550 -6.775 -5.843 1.00 90.50 98 PHE A C 1
ATOM 607 O O . PHE A 1 98 ? -0.069 -7.859 -6.172 1.00 90.50 98 PHE A O 1
ATOM 614 N N . VAL A 1 99 ? 0.128 -5.871 -5.143 1.00 90.06 99 VAL A N 1
ATOM 615 C CA . VAL A 1 99 ? 1.529 -6.044 -4.758 1.00 90.06 99 VAL A CA 1
ATOM 616 C C . VAL A 1 99 ? 1.711 -5.944 -3.258 1.00 90.06 99 VAL A C 1
ATOM 618 O O . VAL A 1 99 ? 1.029 -5.161 -2.602 1.00 90.06 99 VAL A O 1
ATOM 621 N N . ALA A 1 100 ? 2.671 -6.701 -2.735 1.00 89.62 100 ALA A N 1
ATOM 622 C CA . ALA A 1 100 ? 3.219 -6.534 -1.398 1.00 89.62 100 ALA A CA 1
ATOM 623 C C . ALA A 1 100 ? 4.674 -6.066 -1.516 1.00 89.62 100 ALA A C 1
ATOM 625 O O . ALA A 1 100 ? 5.509 -6.720 -2.145 1.00 89.62 100 ALA A O 1
ATOM 626 N N . VAL A 1 101 ? 4.972 -4.915 -0.925 1.00 89.12 101 VAL A N 1
ATOM 627 C CA . VAL A 1 101 ? 6.274 -4.254 -0.979 1.00 89.12 101 VAL A CA 1
ATOM 628 C C . VAL A 1 101 ? 6.976 -4.439 0.345 1.00 89.12 101 VAL A C 1
ATOM 630 O O . VAL A 1 101 ? 6.476 -4.014 1.387 1.00 89.12 101 VAL A O 1
ATOM 633 N N . GLN A 1 102 ? 8.171 -5.011 0.284 1.00 87.12 102 GLN A N 1
ATOM 634 C CA . GLN A 1 102 ? 9.107 -4.986 1.395 1.00 87.12 102 GLN A CA 1
ATOM 635 C C . GLN A 1 102 ? 10.175 -3.945 1.124 1.00 87.12 102 GLN A C 1
ATOM 637 O O . GLN A 1 102 ? 10.719 -3.863 0.018 1.00 87.12 102 GLN A O 1
ATOM 642 N N . GLY A 1 103 ? 10.473 -3.145 2.136 1.00 87.94 103 GLY A N 1
ATOM 643 C CA . GLY A 1 103 ? 11.450 -2.087 1.982 1.00 87.94 103 GLY A CA 1
ATOM 644 C C . GLY A 1 103 ? 11.389 -1.050 3.084 1.00 87.94 103 GLY A C 1
ATOM 645 O O . GLY A 1 103 ? 11.013 -1.345 4.214 1.00 87.94 103 GLY A O 1
ATOM 646 N N . SER A 1 104 ? 11.759 0.179 2.742 1.00 88.69 104 SER A N 1
ATOM 647 C CA . SER A 1 104 ? 11.902 1.276 3.696 1.00 88.69 104 SER A CA 1
ATOM 648 C C . SER A 1 104 ? 11.054 2.483 3.315 1.00 88.69 104 SER A C 1
ATOM 650 O O . SER A 1 104 ? 10.993 2.885 2.152 1.00 88.69 104 SER A O 1
ATOM 652 N N . VAL A 1 105 ? 10.453 3.112 4.323 1.00 91.88 105 VAL A N 1
ATOM 653 C CA . VAL A 1 105 ? 9.763 4.399 4.190 1.00 91.88 105 VAL A CA 1
ATOM 654 C C . VAL A 1 105 ? 10.817 5.506 4.193 1.00 91.88 105 VAL A C 1
ATOM 656 O O . VAL A 1 105 ? 11.558 5.657 5.162 1.00 91.88 105 VAL A O 1
ATOM 659 N N . ILE A 1 106 ? 10.901 6.283 3.113 1.00 92.81 106 ILE A N 1
ATOM 660 C CA . ILE A 1 106 ? 11.883 7.372 2.971 1.00 92.81 106 ILE A CA 1
ATOM 661 C C . ILE A 1 106 ? 11.304 8.675 3.527 1.00 92.81 106 ILE A C 1
ATOM 663 O O . ILE A 1 106 ? 11.950 9.397 4.283 1.00 92.81 106 ILE A O 1
ATOM 667 N N . SER A 1 107 ? 10.080 8.992 3.112 1.00 93.50 107 SER A N 1
ATOM 668 C CA . SER A 1 107 ? 9.295 10.152 3.532 1.00 93.50 107 SER A CA 1
ATOM 669 C C . SER A 1 107 ? 7.813 9.850 3.299 1.00 93.50 107 SER A C 1
ATOM 671 O O . SER A 1 107 ? 7.466 8.844 2.678 1.00 93.50 107 SER A O 1
ATOM 673 N N . SER A 1 108 ? 6.914 10.703 3.794 1.00 92.88 108 SER A N 1
ATOM 674 C CA . SER A 1 108 ? 5.496 10.600 3.432 1.00 92.88 108 SER A CA 1
ATOM 675 C C . SER A 1 108 ? 5.349 10.648 1.904 1.00 92.88 108 SER A C 1
ATOM 677 O O . SER A 1 108 ? 5.674 11.666 1.291 1.00 92.88 108 SER A O 1
ATOM 679 N N . GLY A 1 109 ? 4.829 9.582 1.294 1.00 95.06 109 GLY A N 1
ATOM 680 C CA . GLY A 1 109 ? 4.677 9.473 -0.158 1.00 95.06 109 GLY A CA 1
ATOM 681 C C . GLY A 1 109 ? 5.810 8.747 -0.883 1.00 95.06 109 GLY A C 1
ATOM 682 O O . GLY A 1 109 ? 5.648 8.490 -2.070 1.00 95.06 109 GLY A O 1
ATOM 683 N N . TRP A 1 110 ? 6.934 8.416 -0.235 1.00 96.75 110 TRP A N 1
ATOM 684 C CA . TRP A 1 110 ? 8.118 7.867 -0.917 1.00 96.75 110 TRP A CA 1
ATOM 685 C C . TRP A 1 110 ? 8.719 6.659 -0.214 1.00 96.75 110 TRP A C 1
ATOM 687 O O . TRP A 1 110 ? 9.060 6.712 0.968 1.00 96.75 110 TRP A O 1
ATOM 697 N N . TYR A 1 111 ? 8.828 5.564 -0.961 1.00 96.19 111 TYR A N 1
ATOM 698 C CA . TYR A 1 111 ? 9.234 4.253 -0.463 1.00 96.19 111 TYR A CA 1
ATOM 699 C C . TYR A 1 111 ? 10.397 3.743 -1.312 1.00 96.19 111 TYR A C 1
ATOM 701 O O . TYR A 1 111 ? 10.446 3.977 -2.522 1.00 96.19 111 TYR A O 1
ATOM 709 N N . TYR A 1 112 ? 11.325 3.029 -0.686 1.00 94.75 112 TYR A N 1
ATOM 710 C CA . TYR A 1 112 ? 12.349 2.250 -1.371 1.00 94.75 112 TYR A CA 1
ATOM 711 C C . TYR A 1 112 ? 11.993 0.773 -1.252 1.00 94.75 112 TYR A C 1
ATOM 713 O O . TYR A 1 112 ? 11.864 0.291 -0.130 1.00 94.75 112 TYR A O 1
ATOM 721 N N . ALA A 1 113 ? 11.827 0.064 -2.369 1.00 93.94 113 ALA A N 1
ATOM 722 C CA . ALA A 1 113 ? 11.561 -1.370 -2.358 1.00 93.94 113 ALA A CA 1
ATOM 723 C C . ALA A 1 113 ? 12.866 -2.173 -2.389 1.00 93.94 113 ALA A C 1
ATOM 725 O O . ALA A 1 113 ? 13.645 -2.079 -3.339 1.00 93.94 113 ALA A O 1
ATOM 726 N N . ASP A 1 114 ? 13.053 -3.023 -1.384 1.00 88.19 114 ASP A N 1
ATOM 727 C CA . ASP A 1 114 ? 14.061 -4.084 -1.406 1.00 88.19 114 ASP A CA 1
ATOM 728 C C . ASP A 1 114 ? 13.542 -5.300 -2.186 1.00 88.19 114 ASP A C 1
ATOM 730 O O . ASP A 1 114 ? 14.300 -5.973 -2.886 1.00 88.19 114 ASP A O 1
ATOM 734 N N . SER A 1 115 ? 12.232 -5.564 -2.108 1.00 85.38 115 SER A N 1
ATOM 735 C CA . SER A 1 115 ? 11.545 -6.544 -2.948 1.00 85.38 115 SER A CA 1
ATOM 736 C C . SER A 1 115 ? 10.066 -6.209 -3.149 1.00 85.38 115 SER A C 1
ATOM 738 O O . SER A 1 115 ? 9.448 -5.503 -2.349 1.00 85.38 115 SER A O 1
ATOM 740 N N . VAL A 1 116 ? 9.494 -6.720 -4.242 1.00 88.25 116 VAL A N 1
ATOM 741 C CA . VAL A 1 116 ? 8.063 -6.611 -4.543 1.00 88.25 116 VAL A CA 1
ATOM 742 C C . VAL A 1 116 ? 7.545 -7.986 -4.934 1.00 88.25 116 VAL A C 1
ATOM 744 O O . VAL A 1 116 ? 8.048 -8.596 -5.877 1.00 88.25 116 VAL A O 1
ATOM 747 N N . ASN A 1 117 ? 6.537 -8.461 -4.211 1.00 84.31 117 ASN A N 1
ATOM 748 C CA . ASN A 1 117 ? 5.784 -9.653 -4.568 1.00 84.31 117 ASN A CA 1
ATOM 749 C C . ASN A 1 117 ? 4.504 -9.223 -5.297 1.00 84.31 117 ASN A C 1
ATOM 751 O O . ASN A 1 117 ? 3.799 -8.333 -4.821 1.00 84.31 117 ASN A O 1
ATOM 755 N N . VAL A 1 118 ? 4.230 -9.821 -6.457 1.00 86.50 118 VAL A N 1
ATOM 756 C CA . VAL A 1 118 ? 3.012 -9.581 -7.239 1.00 86.50 118 VAL A CA 1
ATOM 757 C C . VAL A 1 118 ? 2.077 -10.765 -7.016 1.00 86.50 118 VAL A C 1
ATOM 759 O O . VAL A 1 118 ? 2.444 -11.896 -7.326 1.00 86.50 118 VAL A O 1
ATOM 762 N N . SER A 1 119 ? 0.883 -10.511 -6.481 1.00 78.94 119 SER A N 1
ATOM 763 C CA . SER A 1 119 ? -0.096 -11.557 -6.186 1.00 78.94 119 SER A CA 1
ATOM 764 C C . SER A 1 119 ? -0.702 -12.139 -7.461 1.00 78.94 119 SER A C 1
ATOM 766 O O . SER A 1 119 ? -1.005 -11.425 -8.418 1.00 78.94 119 SER A O 1
ATOM 768 N N . ASN A 1 120 ? -0.985 -13.441 -7.427 1.00 70.19 120 ASN A N 1
ATOM 769 C CA . ASN A 1 120 ? -1.751 -14.134 -8.461 1.00 70.19 120 ASN A CA 1
ATOM 770 C C . ASN A 1 120 ? -3.257 -13.801 -8.436 1.00 70.19 120 ASN A C 1
ATOM 772 O O . ASN A 1 120 ? -3.991 -14.181 -9.352 1.00 70.19 120 ASN A O 1
ATOM 776 N N . GLN A 1 121 ? -3.745 -13.128 -7.387 1.00 68.88 121 GLN A N 1
ATOM 777 C CA . GLN A 1 121 ? -5.125 -12.658 -7.278 1.00 68.88 121 GLN A CA 1
ATOM 778 C C . GLN A 1 121 ? -5.196 -11.152 -7.553 1.00 68.88 121 GLN A C 1
ATOM 780 O O . GLN A 1 121 ? -4.474 -10.354 -6.959 1.00 68.88 121 GLN A O 1
ATOM 785 N N . GLY A 1 122 ? -6.103 -10.755 -8.446 1.00 75.56 122 GLY A N 1
ATOM 786 C CA . GLY A 1 122 ? -6.330 -9.345 -8.752 1.00 75.56 122 GLY A CA 1
ATOM 787 C C . GLY A 1 122 ? -6.963 -8.588 -7.583 1.00 75.56 122 GLY A C 1
ATOM 788 O O . GLY A 1 122 ? -7.744 -9.141 -6.806 1.00 75.56 122 GLY A O 1
ATOM 789 N N . TYR A 1 123 ? -6.669 -7.293 -7.493 1.00 86.81 123 TYR A N 1
ATOM 790 C CA . TYR A 1 123 ? -7.319 -6.398 -6.542 1.00 86.81 123 TYR A CA 1
ATOM 791 C C . TYR A 1 123 ? -8.818 -6.238 -6.853 1.00 86.81 123 TYR A C 1
ATOM 793 O O . TYR A 1 123 ? -9.204 -5.889 -7.971 1.00 86.81 123 TYR A O 1
ATOM 801 N N . VAL A 1 124 ? -9.667 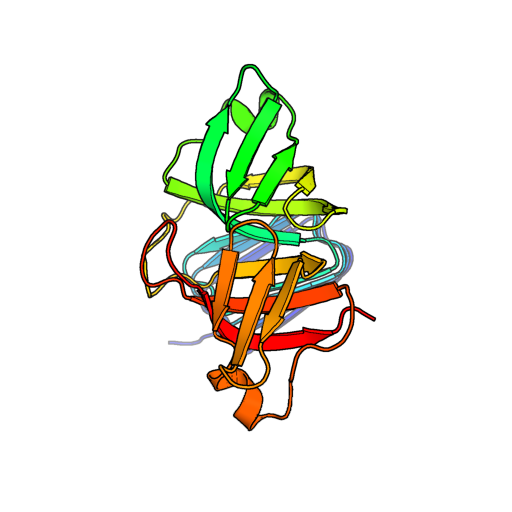-6.436 -5.842 1.00 89.00 124 VAL A N 1
ATOM 802 C CA . VAL A 1 124 ? -11.115 -6.213 -5.902 1.00 89.00 124 VAL A CA 1
ATOM 803 C C . VAL A 1 124 ? -11.482 -5.049 -4.976 1.00 89.00 124 VAL A C 1
ATOM 805 O O . VAL A 1 124 ? -11.424 -5.196 -3.750 1.00 89.00 124 VAL A O 1
ATOM 808 N N . PRO A 1 125 ? -11.900 -3.893 -5.525 1.00 90.88 125 PRO A N 1
ATOM 809 C CA . PRO A 1 125 ? -12.311 -2.749 -4.721 1.00 90.88 125 PRO A CA 1
ATOM 810 C C . PRO A 1 125 ? -13.381 -3.101 -3.682 1.00 90.88 125 PRO A C 1
ATOM 812 O O . PRO A 1 125 ? -14.354 -3.792 -3.973 1.00 90.88 125 PRO A O 1
ATOM 815 N N . GLY A 1 126 ? -13.188 -2.620 -2.456 1.00 88.00 126 GLY A N 1
ATOM 816 C CA . GLY A 1 126 ? -14.077 -2.828 -1.313 1.00 88.00 126 GLY A CA 1
ATOM 817 C C . GLY A 1 126 ? -14.040 -4.230 -0.699 1.00 88.00 126 GLY A C 1
ATOM 818 O O . GLY A 1 126 ? -14.662 -4.427 0.339 1.00 88.00 126 GLY A O 1
ATOM 819 N N . SER A 1 127 ? -13.328 -5.189 -1.304 1.00 87.44 127 SER A N 1
ATOM 820 C CA . SER A 1 127 ? -13.227 -6.564 -0.797 1.00 87.44 127 SER A CA 1
ATOM 821 C C . SER A 1 127 ? -11.801 -6.974 -0.458 1.00 87.44 127 SER A C 1
ATOM 823 O O . SER A 1 127 ? -11.608 -7.692 0.518 1.00 87.44 127 SER A O 1
ATOM 825 N N . THR A 1 128 ? -10.816 -6.580 -1.264 1.00 86.06 128 THR A N 1
ATOM 826 C CA . THR A 1 128 ? -9.413 -6.892 -0.992 1.00 86.06 128 THR A CA 1
ATOM 827 C C . THR A 1 128 ? -8.897 -5.974 0.103 1.00 86.06 128 THR A C 1
ATOM 829 O O . THR A 1 128 ? -9.031 -4.748 0.011 1.00 86.06 128 THR A O 1
ATOM 832 N N . GLU A 1 129 ? -8.306 -6.576 1.128 1.00 88.06 129 GLU A N 1
ATOM 833 C CA . GLU A 1 129 ? -7.635 -5.831 2.178 1.00 88.06 129 GLU A CA 1
ATOM 834 C C . GLU A 1 129 ? -6.353 -5.192 1.649 1.00 88.06 129 GLU A C 1
ATOM 836 O O . GLU A 1 129 ? -5.616 -5.771 0.852 1.00 88.06 129 GLU A O 1
ATOM 841 N N . VAL A 1 130 ? -6.114 -3.965 2.084 1.00 90.50 130 VAL A N 1
ATOM 842 C CA . VAL A 1 130 ? -4.915 -3.195 1.793 1.00 90.50 130 VAL A CA 1
ATOM 843 C C . VAL A 1 130 ? -4.250 -2.814 3.104 1.00 90.50 130 VAL A C 1
ATOM 845 O O . VAL A 1 130 ? -4.914 -2.600 4.121 1.00 90.50 130 VAL A O 1
ATOM 848 N N . PHE A 1 131 ? -2.933 -2.706 3.051 1.00 90.88 131 PHE A N 1
ATOM 849 C CA . PHE A 1 131 ? -2.092 -2.389 4.189 1.00 90.88 131 PHE A CA 1
ATOM 850 C C . PHE A 1 131 ? -1.098 -1.303 3.805 1.00 90.88 131 PHE A C 1
ATOM 852 O O . PHE A 1 131 ? -0.578 -1.279 2.687 1.00 90.88 131 PHE A O 1
ATOM 859 N N . ILE A 1 132 ? -0.829 -0.393 4.731 1.00 93.19 132 ILE A N 1
ATOM 860 C CA . ILE A 1 132 ? 0.169 0.646 4.523 1.00 93.19 132 ILE A CA 1
ATOM 861 C C . ILE A 1 132 ? 0.805 1.041 5.848 1.00 93.19 132 ILE A C 1
ATOM 863 O O . ILE A 1 132 ? 0.109 1.278 6.830 1.00 93.19 132 ILE A O 1
ATOM 867 N N . THR A 1 133 ? 2.129 1.140 5.856 1.00 92.88 133 THR A N 1
ATOM 868 C CA . THR A 1 133 ? 2.932 1.655 6.961 1.00 92.88 133 THR A CA 1
ATOM 869 C C . THR A 1 133 ? 3.793 2.790 6.459 1.00 92.88 133 THR A C 1
ATOM 871 O O . THR A 1 133 ? 4.619 2.590 5.574 1.00 92.88 133 THR A O 1
ATOM 874 N N . GLY A 1 134 ? 3.667 3.966 7.065 1.00 92.44 134 GLY A N 1
ATOM 875 C CA . GLY A 1 134 ? 4.485 5.096 6.663 1.00 92.44 134 GLY A CA 1
ATOM 876 C C . GLY A 1 134 ? 4.295 6.344 7.494 1.00 92.44 134 GLY A C 1
ATOM 877 O O . GLY A 1 134 ? 3.563 6.368 8.485 1.00 92.44 134 GLY A O 1
ATOM 878 N N . MET A 1 135 ? 5.006 7.389 7.075 1.00 93.44 135 MET A N 1
ATOM 879 C CA . MET A 1 135 ? 4.931 8.691 7.716 1.00 93.44 135 MET A CA 1
ATOM 880 C C . MET A 1 135 ? 3.671 9.443 7.298 1.00 93.44 135 MET A C 1
ATOM 882 O O . MET A 1 135 ? 3.399 9.583 6.106 1.00 93.44 135 MET A O 1
ATOM 886 N N . LEU A 1 136 ? 2.942 9.979 8.267 1.00 94.38 136 LEU A N 1
ATOM 887 C CA . LEU A 1 136 ? 1.767 10.801 8.035 1.00 94.38 136 LEU A CA 1
ATOM 888 C C . LEU A 1 136 ? 2.175 12.193 7.534 1.00 94.38 136 LEU A C 1
ATOM 890 O O . LEU A 1 136 ? 3.024 12.855 8.126 1.00 94.38 136 LEU A O 1
ATOM 894 N N . SER A 1 137 ? 1.546 12.663 6.457 1.00 93.50 137 SER A N 1
ATOM 895 C CA . SER A 1 137 ? 1.662 14.052 5.995 1.00 93.50 137 SER A CA 1
ATOM 896 C C . SER A 1 137 ? 0.745 14.993 6.769 1.00 93.50 137 SER A C 1
ATOM 898 O O . SER A 1 137 ? 1.074 16.165 6.951 1.00 93.50 137 SER A O 1
ATOM 900 N N . SER A 1 138 ? -0.415 14.510 7.217 1.00 94.38 138 SER A N 1
ATOM 901 C CA . SER A 1 138 ? -1.326 15.275 8.067 1.00 94.38 138 SER A CA 1
ATOM 902 C C . SER A 1 138 ? -2.304 14.375 8.822 1.00 94.38 138 SER A C 1
ATOM 904 O O . SER A 1 138 ? -2.586 13.248 8.414 1.00 94.38 138 SER A O 1
ATOM 906 N N . ILE A 1 139 ? -2.846 14.893 9.929 1.00 94.62 139 ILE A N 1
ATOM 907 C CA . ILE A 1 139 ? -3.938 14.272 10.685 1.00 94.62 139 ILE A CA 1
ATOM 908 C C . ILE A 1 139 ? -5.015 15.327 10.935 1.00 94.62 139 ILE A C 1
ATOM 910 O O . ILE A 1 139 ? -4.734 16.407 11.455 1.00 94.62 139 ILE A O 1
ATOM 914 N N . ASN A 1 140 ? -6.264 14.993 10.627 1.00 94.50 140 ASN A N 1
ATOM 915 C CA . ASN A 1 140 ? -7.437 15.762 11.012 1.00 94.50 140 ASN A CA 1
ATOM 916 C C . ASN A 1 140 ? -8.286 14.950 11.995 1.00 94.50 140 ASN A C 1
ATOM 918 O O . ASN A 1 140 ? -9.162 14.176 11.610 1.00 94.50 140 ASN A O 1
ATOM 922 N N . GLN A 1 141 ? -8.043 15.189 13.284 1.00 91.56 141 GLN A N 1
ATOM 923 C CA . GLN A 1 141 ? -8.724 14.493 14.376 1.00 91.56 141 GLN A CA 1
ATOM 924 C C . GLN A 1 141 ? -10.228 14.780 14.433 1.00 91.56 141 GLN A C 1
ATOM 926 O O . GLN A 1 141 ? -10.981 13.917 14.869 1.00 91.56 141 GLN A O 1
ATOM 931 N N . MET A 1 142 ? -10.679 15.953 13.971 1.00 91.56 142 MET A N 1
ATOM 932 C CA . MET A 1 142 ? -12.107 16.296 13.971 1.00 91.56 142 MET A CA 1
ATOM 933 C C . MET A 1 142 ? -12.895 15.451 12.970 1.00 91.56 142 MET A C 1
ATOM 935 O O . MET A 1 142 ? -14.048 15.118 13.227 1.00 91.56 142 MET A O 1
ATOM 939 N N . ASN A 1 143 ? -12.262 15.101 11.849 1.00 92.88 143 ASN A N 1
ATOM 940 C CA . ASN A 1 143 ? -12.879 14.310 10.788 1.00 92.88 143 ASN A CA 1
ATOM 941 C C . ASN A 1 143 ? -12.496 12.824 10.853 1.00 92.88 143 ASN A C 1
ATOM 943 O O . ASN A 1 143 ? -13.026 12.042 10.074 1.00 92.88 143 ASN A O 1
ATOM 947 N N . GLY A 1 144 ? -11.572 12.440 11.742 1.00 94.69 144 GLY A N 1
ATOM 948 C CA . GLY A 1 144 ? -11.042 11.078 11.817 1.00 94.69 144 GLY A CA 1
ATOM 949 C C . GLY A 1 144 ? -10.301 10.649 10.549 1.00 94.69 144 GLY A C 1
ATOM 950 O O . GLY A 1 144 ? -10.361 9.483 10.169 1.00 94.69 144 GLY A O 1
ATOM 951 N N . THR A 1 145 ? -9.631 11.591 9.876 1.00 96.38 145 THR A N 1
ATOM 952 C CA . THR A 1 145 ? -8.899 11.324 8.631 1.00 96.38 145 THR A CA 1
ATOM 953 C C . THR A 1 145 ? -7.409 11.599 8.778 1.00 96.38 145 THR A C 1
ATOM 955 O O . THR A 1 145 ? -7.025 12.642 9.310 1.00 96.38 145 THR A O 1
ATOM 958 N N . ALA A 1 146 ? -6.570 10.706 8.268 1.00 96.25 146 ALA A N 1
ATOM 959 C CA . ALA A 1 146 ? -5.126 10.873 8.153 1.00 96.25 146 ALA A CA 1
ATOM 960 C C . ALA A 1 146 ? -4.724 10.911 6.676 1.00 96.25 146 ALA A C 1
ATOM 962 O O . ALA A 1 146 ? -5.462 10.445 5.807 1.00 96.25 146 ALA A O 1
ATOM 963 N N . GLN A 1 147 ? -3.554 11.469 6.391 1.00 96.12 147 GLN A N 1
ATOM 964 C CA . GLN A 1 147 ? -2.979 11.466 5.056 1.00 96.12 147 GLN A CA 1
ATOM 965 C C . GLN A 1 147 ? -1.564 10.894 5.100 1.00 96.12 147 GLN A C 1
ATOM 967 O O . GLN A 1 147 ? -0.797 11.206 6.008 1.00 96.12 147 GLN A O 1
ATOM 972 N N . MET A 1 148 ? -1.228 10.069 4.111 1.00 95.25 148 MET A N 1
ATOM 973 C CA . MET A 1 148 ? 0.101 9.501 3.900 1.00 95.25 148 MET A CA 1
ATOM 974 C C . MET A 1 148 ? 0.415 9.597 2.411 1.00 95.25 148 MET A C 1
ATOM 976 O O . MET A 1 148 ? -0.245 8.954 1.599 1.00 95.25 148 MET A O 1
ATOM 980 N N . GLY A 1 149 ? 1.378 10.429 2.023 1.00 94.75 149 GLY A N 1
ATOM 981 C CA . GLY A 1 149 ? 1.542 10.800 0.613 1.00 94.75 149 GLY A CA 1
ATOM 982 C C . GLY A 1 149 ? 0.239 11.368 0.038 1.00 94.75 149 GLY A C 1
ATOM 983 O O . GLY A 1 149 ? -0.369 12.261 0.635 1.00 94.75 149 GLY A O 1
ATOM 984 N N . ASP A 1 150 ? -0.218 10.793 -1.073 1.00 95.69 150 ASP A N 1
ATOM 985 C CA . ASP A 1 150 ? -1.493 11.137 -1.715 1.00 95.69 150 ASP A CA 1
ATOM 986 C C . ASP A 1 150 ? -2.681 10.308 -1.190 1.00 95.69 150 ASP A C 1
ATOM 988 O O . ASP A 1 150 ? -3.829 10.548 -1.570 1.00 95.69 150 ASP A O 1
ATOM 992 N N . LEU A 1 151 ? -2.444 9.335 -0.303 1.00 97.00 151 LEU A N 1
ATOM 993 C CA . LEU A 1 151 ? -3.502 8.506 0.262 1.00 97.00 151 LEU A CA 1
ATOM 994 C C . LEU A 1 151 ? -4.210 9.226 1.400 1.00 97.00 151 LEU A C 1
ATOM 996 O O . LEU A 1 151 ? -3.595 9.594 2.400 1.00 97.00 151 LEU A O 1
ATOM 1000 N N . ILE A 1 152 ? -5.528 9.341 1.271 1.00 97.19 152 ILE A N 1
ATOM 1001 C CA . ILE A 1 152 ? -6.417 9.726 2.364 1.00 97.19 152 ILE A CA 1
ATOM 1002 C C . ILE A 1 152 ? -6.912 8.45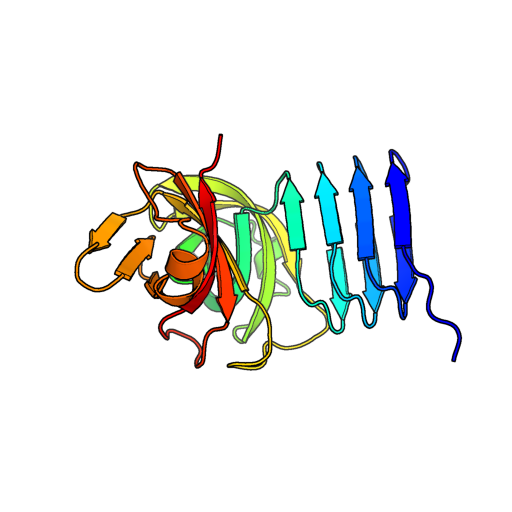4 3.050 1.00 97.19 152 ILE A C 1
ATOM 1004 O O . ILE A 1 152 ? -7.371 7.518 2.389 1.00 97.19 152 ILE A O 1
ATOM 1008 N N . ILE A 1 153 ? -6.842 8.444 4.376 1.00 97.19 153 ILE A N 1
ATOM 1009 C CA . ILE A 1 153 ? -7.235 7.331 5.233 1.00 97.19 153 ILE A CA 1
ATOM 1010 C C . ILE A 1 153 ? -8.326 7.829 6.176 1.00 97.19 153 ILE A C 1
ATOM 1012 O O . ILE A 1 153 ? -8.100 8.756 6.948 1.00 97.19 153 ILE A O 1
ATOM 1016 N N . ASP A 1 154 ? -9.502 7.222 6.123 1.00 97.06 154 ASP A N 1
ATOM 1017 C CA . ASP A 1 154 ? -10.546 7.359 7.134 1.00 97.06 154 ASP A CA 1
ATOM 1018 C C . ASP A 1 154 ? -10.298 6.308 8.218 1.00 97.06 154 ASP A C 1
ATOM 1020 O O . ASP A 1 154 ? -10.473 5.113 7.984 1.00 97.06 154 ASP A O 1
ATOM 1024 N N . TYR A 1 155 ? -9.854 6.750 9.392 1.00 95.56 155 TYR A N 1
ATOM 1025 C CA . TYR A 1 155 ? -9.613 5.890 10.549 1.00 95.56 155 TYR A CA 1
ATOM 1026 C C . TYR A 1 155 ? -10.750 5.967 11.576 1.00 95.56 155 TYR A C 1
ATOM 1028 O O . TYR A 1 155 ? -10.620 5.445 12.681 1.00 95.56 155 TYR A O 1
ATOM 1036 N N . THR A 1 156 ? -11.892 6.583 11.243 1.00 95.06 156 THR A N 1
ATOM 1037 C CA . THR A 1 156 ? -13.042 6.636 12.159 1.00 95.06 156 THR A CA 1
ATOM 1038 C C . THR A 1 156 ? -13.490 5.262 12.674 1.00 95.06 156 THR A C 1
ATOM 1040 O O . THR A 1 156 ? -13.829 5.193 13.859 1.00 95.06 156 THR A O 1
ATOM 1043 N N . PRO A 1 157 ? -13.436 4.152 11.900 1.00 92.31 157 PRO A N 1
ATOM 1044 C CA . PRO A 1 157 ? -13.787 2.839 12.438 1.00 92.31 157 PRO A CA 1
ATOM 1045 C C . PRO A 1 157 ? -12.830 2.347 13.535 1.00 92.31 157 PRO A C 1
ATOM 1047 O O . PRO A 1 157 ? -13.288 1.690 14.470 1.00 92.31 157 PRO A O 1
ATOM 1050 N N . SER A 1 158 ? -11.536 2.695 13.482 1.00 86.44 158 SER A N 1
ATOM 1051 C CA . SER A 1 158 ? -10.553 2.295 14.506 1.00 86.44 158 SER A CA 1
ATOM 1052 C C . SER A 1 158 ? -10.631 3.134 15.786 1.00 86.44 158 SER A C 1
ATOM 1054 O O . SER A 1 158 ? -10.089 2.756 16.820 1.00 86.44 158 SER A O 1
ATOM 1056 N N . LEU A 1 159 ? -11.352 4.260 15.783 1.00 87.00 159 LEU A N 1
ATOM 1057 C CA . LEU A 1 159 ? -11.536 5.060 16.999 1.00 87.00 159 LEU A CA 1
ATOM 1058 C C . LEU A 1 159 ? -12.359 4.333 18.069 1.00 87.00 159 LEU A C 1
ATOM 1060 O O . LEU A 1 159 ? -12.227 4.642 19.252 1.00 87.00 159 LEU A O 1
ATOM 1064 N N . GLY A 1 160 ? -13.174 3.346 17.680 1.00 80.50 160 GLY A N 1
ATOM 1065 C CA . GLY A 1 160 ? -13.924 2.512 18.620 1.00 80.50 160 GLY A CA 1
ATOM 1066 C C . GLY A 1 160 ? -13.033 1.690 19.560 1.00 80.50 160 GLY A C 1
ATOM 1067 O O . GLY A 1 160 ? -13.448 1.404 20.682 1.00 80.50 160 GLY A O 1
ATOM 1068 N N . SER A 1 161 ? -11.810 1.358 19.136 1.00 80.12 161 SER A N 1
ATOM 1069 C CA . SER A 1 161 ? -10.791 0.681 19.951 1.00 80.12 161 SER A CA 1
ATOM 1070 C C . SER A 1 161 ? -9.808 1.648 20.620 1.00 80.12 161 SER A C 1
ATOM 1072 O O . SER A 1 161 ? -8.890 1.210 21.305 1.00 80.12 161 SER A O 1
ATOM 1074 N N . ASN A 1 162 ? -10.051 2.962 20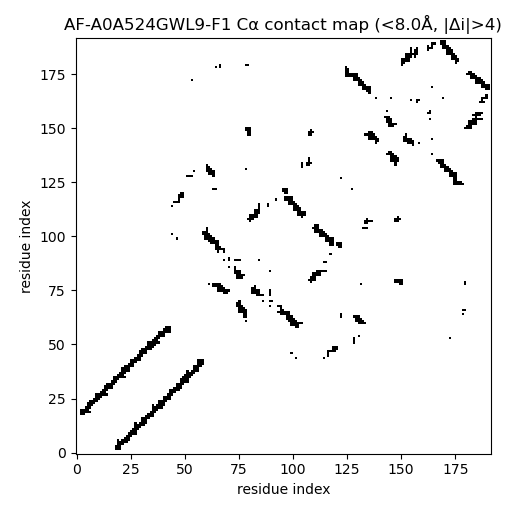.515 1.00 77.00 162 ASN A N 1
ATOM 1075 C CA . ASN A 1 162 ? -9.189 4.031 21.024 1.00 77.00 162 ASN A CA 1
ATOM 1076 C C . ASN A 1 162 ? -7.809 4.105 20.335 1.00 77.00 162 ASN A C 1
ATOM 1078 O O . ASN A 1 162 ? -6.876 4.703 20.875 1.00 77.00 162 ASN A O 1
ATOM 1082 N N . ASP A 1 163 ? -7.712 3.551 19.124 1.00 80.50 163 ASP A N 1
ATOM 1083 C CA . ASP A 1 163 ? -6.513 3.562 18.292 1.00 80.50 163 ASP A CA 1
ATOM 1084 C C . ASP A 1 163 ? -6.559 4.759 17.337 1.00 80.50 163 ASP A C 1
ATOM 1086 O O . ASP A 1 163 ? -7.069 4.694 16.211 1.00 80.50 163 ASP A O 1
ATOM 1090 N N . ALA A 1 164 ? -6.077 5.896 17.838 1.00 85.69 164 ALA A N 1
ATOM 1091 C CA . ALA A 1 164 ? -6.009 7.150 17.100 1.00 85.69 164 ALA A CA 1
ATOM 1092 C C . ALA A 1 164 ? -4.556 7.470 16.714 1.00 85.69 164 ALA A C 1
ATOM 1094 O O . ALA A 1 164 ? -3.685 7.448 17.589 1.00 85.69 164 ALA A O 1
ATOM 1095 N N . PRO A 1 165 ? -4.288 7.838 15.447 1.00 88.50 165 PRO A N 1
ATOM 1096 C CA . PRO A 1 165 ? -2.945 8.172 15.017 1.00 88.50 165 PRO A CA 1
ATOM 1097 C C . PRO A 1 165 ? -2.407 9.426 15.716 1.00 88.50 165 PRO A C 1
ATOM 1099 O O . PRO A 1 165 ? -3.087 10.449 15.835 1.00 88.50 165 PRO A O 1
ATOM 1102 N N . SER A 1 166 ? -1.156 9.349 16.163 1.00 85.25 166 SER A N 1
ATOM 1103 C CA . SER A 1 166 ? -0.414 10.418 16.830 1.00 85.25 166 SER A CA 1
ATOM 1104 C C . SER A 1 166 ? 1.080 10.350 16.498 1.00 85.25 166 SER A C 1
ATOM 1106 O O . SER A 1 166 ? 1.696 9.300 16.673 1.00 85.25 166 SER A O 1
ATOM 1108 N N . GLY A 1 167 ? 1.691 11.461 16.086 1.00 79.00 167 GLY A N 1
ATOM 1109 C CA . GLY A 1 167 ? 3.104 11.490 15.682 1.00 79.00 167 GLY A CA 1
ATOM 1110 C C . GLY A 1 167 ? 3.314 11.104 14.215 1.00 79.00 167 GLY A C 1
ATOM 1111 O O . GLY A 1 167 ? 2.386 11.234 13.417 1.00 79.00 167 GLY A O 1
ATOM 1112 N N . ASP A 1 168 ? 4.528 10.657 13.875 1.00 80.75 168 ASP A N 1
ATOM 1113 C CA . ASP A 1 168 ? 4.978 10.613 12.479 1.00 80.75 168 ASP A CA 1
ATOM 1114 C C . ASP A 1 168 ? 4.692 9.275 11.774 1.00 80.75 168 ASP A C 1
ATOM 1116 O O . ASP A 1 168 ? 4.127 9.323 10.692 1.00 80.75 168 ASP A O 1
ATOM 1120 N N . MET A 1 169 ? 5.008 8.094 12.337 1.00 89.94 169 MET A N 1
ATOM 1121 C CA . MET A 1 169 ? 4.834 6.791 11.650 1.00 89.94 169 MET A CA 1
ATOM 1122 C C . MET A 1 169 ? 3.673 5.942 12.171 1.00 89.94 169 MET A C 1
ATOM 1124 O O . MET A 1 169 ? 3.587 5.672 13.370 1.00 89.94 169 MET A O 1
ATOM 1128 N N . TRP A 1 170 ? 2.836 5.464 11.247 1.00 92.62 170 TRP A N 1
ATOM 1129 C CA . TRP A 1 170 ? 1.645 4.664 11.536 1.00 92.62 170 TRP A CA 1
ATOM 1130 C C . TRP A 1 170 ? 1.388 3.597 10.477 1.00 92.62 170 TRP A C 1
ATOM 1132 O O . TRP A 1 170 ? 1.703 3.787 9.298 1.00 92.62 170 TRP A O 1
ATOM 1142 N N . SER A 1 171 ? 0.758 2.516 10.920 1.00 92.12 171 SER A N 1
ATOM 1143 C CA . SER A 1 171 ? 0.272 1.407 10.110 1.00 92.12 171 SER A CA 1
ATOM 1144 C C . SER A 1 171 ? -1.254 1.402 10.082 1.00 92.12 171 SER A C 1
ATOM 1146 O O . SER A 1 171 ? -1.910 1.657 11.094 1.00 92.12 171 SER A O 1
ATOM 1148 N N . PHE A 1 172 ? -1.822 1.115 8.914 1.00 92.56 172 PHE A N 1
ATOM 1149 C CA . PHE A 1 172 ? -3.263 1.042 8.699 1.00 92.56 172 PHE A CA 1
ATOM 1150 C C . PHE A 1 172 ? -3.609 -0.209 7.901 1.00 92.56 172 PHE A C 1
ATOM 1152 O O . PHE A 1 172 ? -2.950 -0.521 6.906 1.00 92.56 172 PHE A O 1
ATOM 1159 N N . HIS A 1 173 ? -4.691 -0.865 8.306 1.00 91.62 173 HIS A N 1
ATOM 1160 C CA . HIS A 1 173 ? -5.296 -1.995 7.608 1.00 91.62 173 HIS A CA 1
ATOM 1161 C C . HIS A 1 173 ? -6.737 -1.654 7.269 1.00 91.62 173 HIS A C 1
ATOM 1163 O O . HIS A 1 173 ? -7.408 -0.946 8.023 1.00 91.62 173 HIS A O 1
ATOM 1169 N N . GLY A 1 174 ? -7.223 -2.139 6.132 1.00 91.50 174 GLY A N 1
ATOM 1170 C CA . GLY A 1 174 ? -8.610 -1.924 5.758 1.00 91.50 174 GLY A CA 1
ATOM 1171 C C . GLY A 1 174 ? -8.870 -2.127 4.281 1.00 91.50 174 GLY A C 1
ATOM 1172 O O . GLY A 1 174 ? -8.225 -2.937 3.628 1.00 91.50 174 GLY A O 1
ATOM 1173 N N . THR A 1 175 ? -9.836 -1.400 3.727 1.00 94.00 175 THR A N 1
ATOM 1174 C CA . THR A 1 175 ? -10.233 -1.564 2.320 1.00 94.00 175 THR A CA 1
ATOM 1175 C C . THR A 1 175 ? -10.314 -0.226 1.601 1.00 94.00 175 THR A C 1
ATOM 1177 O O . THR A 1 175 ? -10.501 0.830 2.205 1.00 94.00 175 THR A O 1
ATOM 1180 N N . ARG A 1 176 ? -10.183 -0.259 0.273 1.00 93.75 176 ARG A N 1
ATOM 1181 C CA . ARG A 1 176 ? -10.421 0.897 -0.603 1.00 93.75 176 ARG A CA 1
ATOM 1182 C C . ARG A 1 176 ? -11.592 0.594 -1.516 1.00 93.75 176 ARG A C 1
ATOM 1184 O O . ARG A 1 176 ? -11.563 -0.404 -2.227 1.00 93.75 176 ARG A O 1
ATOM 1191 N N . SER A 1 177 ? -12.601 1.458 -1.532 1.00 89.38 177 SER A N 1
ATOM 1192 C CA . SER A 1 177 ? -13.805 1.265 -2.358 1.00 89.38 177 SER A CA 1
ATOM 1193 C C . SER A 1 177 ? -13.560 1.498 -3.852 1.00 89.38 177 SER A C 1
ATOM 1195 O O . SER A 1 177 ? -14.396 1.154 -4.682 1.00 89.38 177 SER A O 1
ATOM 1197 N N . SER A 1 178 ? -12.429 2.110 -4.206 1.00 90.38 178 SER A N 1
ATOM 1198 C CA . SER A 1 178 ? -11.978 2.314 -5.582 1.00 90.38 178 SER A CA 1
ATOM 1199 C C . SER A 1 178 ? -10.463 2.508 -5.621 1.00 90.38 178 SER A C 1
ATOM 1201 O O . SER A 1 178 ? -9.863 2.982 -4.653 1.00 90.38 178 SER A O 1
ATOM 1203 N N . MET A 1 179 ? -9.854 2.171 -6.757 1.00 85.50 179 MET A N 1
ATOM 1204 C CA . MET A 1 179 ? -8.464 2.517 -7.054 1.00 85.50 179 MET A CA 1
ATOM 1205 C C . MET A 1 179 ? -8.307 4.047 -7.054 1.00 85.50 179 MET A C 1
ATOM 1207 O O . MET A 1 179 ? -9.172 4.753 -7.570 1.00 85.50 179 MET A O 1
ATOM 1211 N N . GLY A 1 180 ? -7.261 4.577 -6.419 1.00 87.06 180 GLY A N 1
ATOM 1212 C CA . GLY A 1 180 ? -7.116 6.026 -6.199 1.00 87.06 180 GLY A CA 1
ATOM 1213 C C . GLY A 1 180 ? -8.009 6.635 -5.095 1.00 87.06 180 GLY A C 1
ATOM 1214 O O . GLY A 1 180 ? -7.757 7.760 -4.680 1.00 87.06 180 GLY A O 1
ATOM 1215 N N . GLY A 1 181 ? -9.001 5.912 -4.559 1.00 92.25 181 GLY A N 1
ATOM 1216 C CA . GLY A 1 181 ? -9.926 6.429 -3.540 1.00 92.25 181 GLY A CA 1
ATOM 1217 C C . GLY A 1 181 ? -9.396 6.399 -2.101 1.00 92.25 181 GLY A C 1
ATOM 1218 O O . GLY A 1 181 ? -8.317 5.861 -1.832 1.00 92.25 181 GLY A O 1
ATOM 1219 N N . THR A 1 182 ? -10.199 6.940 -1.177 1.00 96.44 182 THR A N 1
ATOM 1220 C CA . THR A 1 182 ? -9.970 6.891 0.278 1.00 96.44 182 THR A CA 1
ATOM 1221 C C . THR A 1 182 ? -9.910 5.450 0.782 1.00 96.44 182 THR A C 1
ATOM 1223 O O . THR A 1 182 ? -10.732 4.612 0.402 1.00 96.44 182 THR A O 1
ATOM 1226 N N . MET A 1 183 ? -8.944 5.174 1.655 1.00 96.62 183 MET A N 1
ATOM 1227 C CA . MET A 1 183 ? -8.873 3.934 2.423 1.00 96.62 183 MET A CA 1
ATOM 1228 C C . MET A 1 183 ? -9.730 4.057 3.679 1.00 96.62 183 MET A C 1
ATOM 1230 O O . MET A 1 183 ? -9.593 5.024 4.417 1.00 96.62 183 MET A O 1
ATOM 1234 N N . ILE A 1 184 ? -10.588 3.074 3.934 1.00 96.50 184 ILE A N 1
ATOM 1235 C CA . ILE A 1 184 ? -11.311 2.939 5.199 1.00 96.50 184 ILE A CA 1
ATOM 1236 C C . ILE A 1 184 ? -10.510 1.989 6.082 1.00 96.50 184 ILE A C 1
ATOM 1238 O O . ILE A 1 184 ? -10.420 0.803 5.762 1.00 96.50 184 ILE A O 1
ATOM 1242 N N . SER A 1 185 ? -9.922 2.513 7.156 1.00 94.38 185 SER A N 1
ATOM 1243 C CA . SER A 1 185 ? -9.112 1.754 8.108 1.00 94.38 185 SER A CA 1
ATOM 1244 C C . SER A 1 185 ? -9.978 1.161 9.216 1.00 94.38 185 SER A C 1
ATOM 1246 O O . SER A 1 185 ? -10.706 1.884 9.898 1.00 94.38 185 SER A O 1
ATOM 1248 N N . ASN A 1 186 ? -9.895 -0.152 9.417 1.00 88.69 186 ASN A N 1
ATOM 1249 C CA . ASN A 1 186 ? -10.544 -0.857 10.527 1.00 88.69 186 ASN A CA 1
ATOM 1250 C C . ASN A 1 186 ? -9.575 -1.200 11.670 1.00 88.69 186 ASN A C 1
ATOM 1252 O O . ASN A 1 186 ? -10.035 -1.532 12.760 1.00 88.69 186 ASN A O 1
ATOM 1256 N N . ARG A 1 187 ? -8.262 -1.095 11.438 1.00 87.44 187 ARG A N 1
ATOM 1257 C CA . ARG A 1 187 ? -7.201 -1.292 12.432 1.00 87.44 187 ARG A CA 1
ATOM 1258 C C . ARG A 1 187 ? -6.079 -0.296 12.157 1.00 87.44 187 ARG A C 1
ATOM 1260 O O . ARG A 1 187 ? -5.605 -0.187 11.028 1.00 87.44 187 ARG A O 1
ATOM 1267 N N . THR A 1 188 ? -5.672 0.422 13.196 1.00 87.44 188 THR A N 1
ATOM 1268 C CA . THR A 1 188 ? -4.695 1.513 13.117 1.00 87.44 188 THR A CA 1
ATOM 1269 C C . THR A 1 188 ? -3.676 1.334 14.233 1.00 87.44 188 THR A C 1
ATOM 1271 O O . THR A 1 188 ? -4.071 1.167 15.380 1.00 87.44 188 THR A O 1
ATOM 1274 N N . GLU A 1 189 ? -2.381 1.364 13.926 1.00 88.12 189 GLU A N 1
ATOM 1275 C CA . GLU A 1 189 ? -1.332 1.024 14.895 1.00 88.12 189 GLU A CA 1
ATOM 1276 C C . GLU A 1 189 ? -0.118 1.942 14.782 1.00 88.12 189 GLU A C 1
ATOM 1278 O O . GLU A 1 189 ? 0.311 2.311 13.688 1.00 88.12 189 GLU A O 1
ATOM 1283 N N . GLY A 1 190 ? 0.439 2.336 15.927 1.00 81.38 190 GLY A N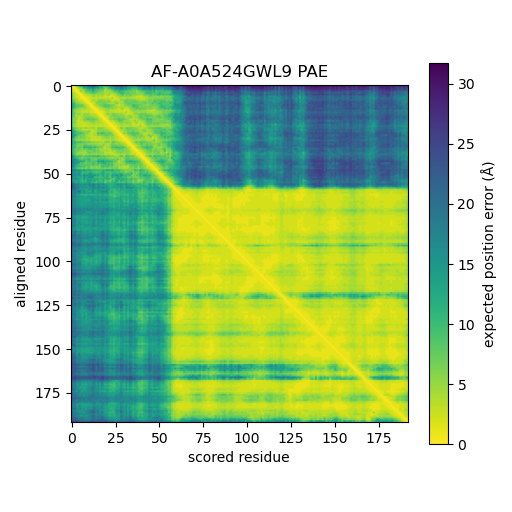 1
ATOM 1284 C CA . GLY A 1 190 ? 1.665 3.125 15.967 1.00 81.38 190 GLY A CA 1
ATOM 1285 C C . GLY A 1 190 ? 2.882 2.227 15.778 1.00 81.38 190 GLY A C 1
ATOM 1286 O O . GLY A 1 190 ? 3.016 1.220 16.475 1.00 81.38 190 GLY A O 1
ATOM 1287 N N . VAL A 1 191 ? 3.797 2.619 14.892 1.00 75.06 191 VAL A N 1
ATOM 1288 C CA . VAL A 1 191 ? 5.072 1.909 14.716 1.00 75.06 191 VAL A CA 1
ATOM 1289 C C . VAL A 1 191 ? 5.982 2.259 15.896 1.00 75.06 191 VAL A C 1
ATOM 1291 O O . VAL A 1 191 ? 6.260 3.437 16.132 1.00 75.06 191 VAL A O 1
ATOM 1294 N N . ARG A 1 192 ? 6.395 1.251 16.670 1.00 60.31 192 ARG A N 1
ATOM 1295 C CA . ARG A 1 192 ? 7.236 1.405 17.869 1.00 60.31 192 ARG A CA 1
ATOM 1296 C C . ARG A 1 192 ? 8.711 1.165 17.599 1.00 60.31 192 ARG A C 1
ATOM 1298 O O . ARG A 1 192 ? 9.019 0.234 16.827 1.00 60.31 192 ARG A O 1
#

Secondary structure (DSSP, 8-state):
---B--EEEES-SEEEEESBS-EEEES-SEEEEES-S-EEEES-S-EEEES-S-EEEETEEEEEEEEEEETTTTEEEETTEEEE--HHHHHS--TT-EEEEEEEEEETTEEEEEEEEEPSSPP-TTTSEEEEEEE-SEEETTTTEEEETTEEEE-GGGGGGT----SSEEEEEEEESSTTS-EEEEEEEE--

Mean predicted aligned error: 9.63 Å

Solvent-accessible surface area (backbone atoms only — not comparable to full-atom values): 9842 Å² total; per-residue (Å²): 137,88,63,48,74,61,48,81,52,65,72,42,74,59,48,82,51,65,42,26,50,30,38,42,35,35,48,26,52,28,35,41,36,37,47,26,50,26,36,39,30,41,53,53,75,36,66,44,56,41,66,56,58,49,78,50,44,51,51,55,34,36,29,36,41,27,74,38,76,40,76,89,80,28,32,34,29,36,72,43,25,42,32,36,40,55,66,75,66,55,69,81,60,52,74,49,38,19,33,40,30,27,47,45,72,75,48,52,30,34,34,42,44,81,44,73,37,73,38,93,46,73,60,43,63,59,70,42,67,31,37,41,43,40,32,48,70,45,75,40,78,92,78,30,34,37,26,33,41,71,24,40,32,38,37,55,65,12,45,81,77,71,36,67,95,73,82,54,48,38,34,40,32,31,30,27,70,37,90,96,46,54,31,45,22,62,43,49,45,75,70,128

Radius of gyration: 16.03 Å; Cα contacts (8 Å, |Δi|>4): 531; chains: 1; bounding box: 29×46×38 Å

pLDDT: mean 81.62, std 15.83, range [42.53, 98.31]

Foldseek 3Di:
DDAAAEEEEEDEQEAEEERYQEYEYEHYQEYEYEQYAEYHEENYVYYAYYNYNYYNYNFWAWWAFFQADDLVQQWTDGLLAIERHDNVQRVPDDGQWIKTFGFDAPAQRYTYGPDIDTYPDTDDAQRDKIKHKFFWPDDDPVQCWTGGNLEIERAVLVVVVVQHDDDTIKMFMAGHNDRSGHGYGNHIGGDD

Sequence (192 aa):
AGGIAGIDAGGIAGIDAGGIAGIDAGGIAGIDAGGIAGIDAGGIAGIDAGGIAGIDAGGVTLAGPVDSIDRVNGVFGSMGQIVMASQDMLSSMTVGDFVAVQGSVISSGWYYADSVNVSNQGYVPGSTEVFITGMLSSINQMNGTAQMGDLIIDYTPSLGSNDAPSGDMWSFHGTRSSMGGTMISNRTEGVR